Protein AF-0000000074259182 (afdb_homodimer)

Radius of gyration: 19.39 Å; Cα contacts (8 Å, |Δi|>4): 417; chains: 2; bounding box: 41×57×42 Å

Foldseek 3Di:
DDDDDLVSVLVVLLQAVLQLLVVLLVVLVVLLVLADPPLSNVLSVVVSVVSVVLNVLSQVLCVLSPHGRHHDHDVVSVVLVVVLVVVVVVVDDRLVNNLVSLVSLLVSLVVLLVSLVVSLVSCVVVVVVVSSVSSVVSNVVSVVSNVSSVVCNVPPPCVVVVD/DDDDDLLSVLVVLLQAVLQLLVVLLVVLVVLLVLADPPLSNVLSVVVSVVSVVLNVLSQVLCVLSPHGRHHDHDVVSVVLVVVLVVVVVVVDDRLVNNLVSLVSLLVSLVVLLVSLVVSLVSCVVVVNVVSSVSSVVSNVVSVVSNVSSVVCSVPPPCVVVVD

Structure (mmCIF, N/CA/C/O backbone):
data_AF-0000000074259182-model_v1
#
loop_
_entity.id
_entity.type
_entity.pdbx_description
1 polymer 'DUF892 family protein'
#
loop_
_atom_site.group_PDB
_atom_site.id
_atom_site.type_symbol
_atom_site.label_atom_id
_atom_site.label_alt_id
_atom_site.label_comp_id
_atom_site.label_asym_id
_atom_site.label_entity_id
_atom_site.label_seq_id
_atom_site.pdbx_PDB_ins_code
_atom_site.Cartn_x
_atom_site.Cartn_y
_atom_site.Cartn_z
_atom_site.occupancy
_atom_site.B_iso_or_equiv
_atom_site.auth_seq_id
_atom_site.auth_comp_id
_atom_site.auth_asym_id
_atom_site.auth_atom_id
_atom_site.pdbx_PDB_model_num
ATOM 1 N N . MET A 1 1 ? -3.268 -12.703 -22.641 1 63.16 1 MET A N 1
ATOM 2 C CA . MET A 1 1 ? -3.469 -14.125 -22.375 1 63.16 1 MET A CA 1
ATOM 3 C C . MET A 1 1 ? -4.375 -14.328 -21.172 1 63.16 1 MET A C 1
ATOM 5 O O . MET A 1 1 ? -4.367 -13.523 -20.25 1 63.16 1 MET A O 1
ATOM 9 N N . THR A 1 2 ? -5.297 -15.156 -21.281 1 83.75 2 THR A N 1
ATOM 10 C CA . THR A 1 2 ? -6.238 -15.508 -20.219 1 83.75 2 THR A CA 1
ATOM 11 C C . THR A 1 2 ? -5.508 -16.109 -19.016 1 83.75 2 THR A C 1
ATOM 13 O O . THR A 1 2 ? -4.562 -16.891 -19.188 1 83.75 2 THR A O 1
ATOM 16 N N . VAL A 1 3 ? -5.699 -15.578 -17.859 1 92.56 3 VAL A N 1
ATOM 17 C CA . VAL A 1 3 ? -5.145 -16.156 -16.641 1 92.56 3 VAL A CA 1
ATOM 18 C C . VAL A 1 3 ? -6.098 -17.234 -16.109 1 92.56 3 VAL A C 1
ATOM 20 O O . VAL A 1 3 ? -7.172 -16.922 -15.594 1 92.56 3 VAL A O 1
ATOM 23 N N . SER A 1 4 ? -5.664 -18.531 -16.188 1 94.5 4 SER A N 1
ATOM 24 C CA . SER A 1 4 ? -6.609 -19.609 -15.906 1 94.5 4 SER A CA 1
ATOM 25 C C . SER A 1 4 ? -6.082 -20.547 -14.82 1 94.5 4 SER A C 1
ATOM 27 O O . SER A 1 4 ? -6.691 -21.578 -14.539 1 94.5 4 SER A O 1
ATOM 29 N N . SER A 1 5 ? -4.918 -20.203 -14.258 1 95.12 5 SER A N 1
ATOM 30 C CA . SER A 1 5 ? -4.348 -21.062 -13.219 1 95.12 5 SER A CA 1
ATOM 31 C C . SER A 1 5 ? -3.641 -20.234 -12.148 1 95.12 5 SER A C 1
ATOM 33 O O . SER A 1 5 ? -3.258 -19.094 -12.391 1 95.12 5 SER A O 1
ATOM 35 N N . LEU A 1 6 ? -3.459 -20.891 -11.016 1 96.12 6 LEU A N 1
ATOM 36 C CA . LEU A 1 6 ? -2.727 -20.25 -9.93 1 96.12 6 LEU A CA 1
ATOM 37 C C . LEU A 1 6 ? -1.281 -19.984 -10.336 1 96.12 6 LEU A C 1
ATOM 39 O O . LEU A 1 6 ? -0.689 -18.984 -9.922 1 96.12 6 LEU A O 1
ATOM 43 N N . GLN A 1 7 ? -0.783 -20.906 -11.117 1 95.62 7 GLN A N 1
ATOM 44 C CA . GLN A 1 7 ? 0.581 -20.719 -11.602 1 95.62 7 GLN A CA 1
ATOM 45 C C . GLN A 1 7 ? 0.698 -19.453 -12.453 1 95.62 7 GLN A C 1
ATOM 47 O O . GLN A 1 7 ? 1.656 -18.688 -12.312 1 95.62 7 GLN A O 1
ATOM 52 N N . GLN A 1 8 ? -0.252 -19.281 -13.258 1 95.94 8 GLN A N 1
ATOM 53 C CA . GLN A 1 8 ? -0.244 -18.078 -14.094 1 95.94 8 GLN A CA 1
ATOM 54 C C . GLN A 1 8 ? -0.444 -16.812 -13.258 1 95.94 8 GLN A C 1
ATOM 56 O O . GLN A 1 8 ? 0.15 -15.781 -13.547 1 95.94 8 GLN A O 1
ATOM 61 N N . LEU A 1 9 ? -1.311 -16.906 -12.289 1 97.06 9 LEU A N 1
ATOM 62 C CA . LEU A 1 9 ? -1.482 -15.781 -11.375 1 97.06 9 LEU A CA 1
ATOM 63 C C . LEU A 1 9 ? -0.181 -15.469 -10.648 1 97.06 9 LEU A C 1
ATOM 65 O O . LEU A 1 9 ? 0.205 -14.297 -10.523 1 97.06 9 LEU A O 1
ATOM 69 N N . PHE A 1 10 ? 0.483 -16.547 -10.164 1 97.69 10 PHE A N 1
ATOM 70 C CA . PHE A 1 10 ? 1.764 -16.391 -9.484 1 97.69 10 PHE A CA 1
ATOM 71 C C . PHE A 1 10 ? 2.775 -15.688 -10.391 1 97.69 10 PHE A C 1
ATOM 73 O O . PHE A 1 10 ? 3.445 -14.75 -9.969 1 97.69 10 PHE A O 1
ATOM 80 N N . GLU A 1 11 ? 2.854 -16.109 -11.547 1 96.81 11 GLU A N 1
ATOM 81 C CA . GLU A 1 11 ? 3.799 -15.531 -12.508 1 96.81 11 GLU A CA 1
ATOM 82 C C . GLU A 1 11 ? 3.486 -14.07 -12.781 1 96.81 11 GLU A C 1
ATOM 84 O O . GLU A 1 11 ? 4.395 -13.234 -12.844 1 96.81 11 GLU A O 1
ATOM 89 N N . HIS A 1 12 ? 2.268 -13.797 -12.914 1 96.06 12 HIS A N 1
ATOM 90 C CA . HIS A 1 12 ? 1.834 -12.422 -13.125 1 96.06 12 HIS A CA 1
ATOM 91 C C . HIS A 1 12 ? 2.264 -11.523 -11.969 1 96.06 12 HIS A C 1
ATOM 93 O O . HIS A 1 12 ? 2.84 -10.453 -12.188 1 96.06 12 HIS A O 1
ATOM 99 N N . GLU A 1 13 ? 1.949 -11.961 -10.758 1 97.12 13 GLU A N 1
ATOM 100 C CA . GLU A 1 13 ? 2.293 -11.195 -9.562 1 97.12 13 GLU A CA 1
ATOM 101 C C . GLU A 1 13 ? 3.805 -11.062 -9.406 1 97.12 13 GLU A C 1
ATOM 103 O O . GLU A 1 13 ? 4.297 -10.031 -8.938 1 97.12 13 GLU A O 1
ATOM 108 N N . LEU A 1 14 ? 4.48 -12.094 -9.781 1 98.06 14 LEU A N 1
ATOM 109 C CA . LEU A 1 14 ? 5.938 -12.086 -9.734 1 98.06 14 LEU A CA 1
ATOM 110 C C . LEU A 1 14 ? 6.508 -11.047 -10.695 1 98.06 14 LEU A C 1
ATOM 112 O O . LEU A 1 14 ? 7.426 -10.305 -10.336 1 98.06 14 LEU A O 1
ATOM 116 N N . GLU A 1 15 ? 5.992 -11 -11.859 1 97.56 15 GLU A N 1
ATOM 117 C CA . GLU A 1 15 ? 6.43 -10.023 -12.852 1 97.56 15 GLU A CA 1
ATOM 118 C C . GLU A 1 15 ? 6.141 -8.602 -12.383 1 97.56 15 GLU A C 1
ATOM 120 O O . GLU A 1 15 ? 6.945 -7.691 -12.609 1 97.56 15 GLU A O 1
ATOM 125 N N . ASP A 1 16 ? 5.039 -8.445 -11.734 1 97.5 16 ASP A N 1
ATOM 126 C CA . ASP A 1 16 ? 4.641 -7.129 -11.234 1 97.5 16 ASP A CA 1
ATOM 127 C C . ASP A 1 16 ? 5.625 -6.625 -10.18 1 97.5 16 ASP A C 1
ATOM 129 O O . ASP A 1 16 ? 6.09 -5.488 -10.25 1 97.5 16 ASP A O 1
ATOM 133 N N . ILE A 1 17 ? 5.914 -7.461 -9.188 1 98.56 17 ILE A N 1
ATOM 134 C CA . ILE A 1 17 ? 6.766 -7.008 -8.094 1 98.56 17 ILE A CA 1
ATOM 135 C C . ILE A 1 17 ? 8.203 -6.871 -8.586 1 98.56 17 ILE A C 1
ATOM 137 O O . ILE A 1 17 ? 8.953 -6.012 -8.109 1 98.56 17 ILE A O 1
ATOM 141 N N . TYR A 1 18 ? 8.562 -7.688 -9.57 1 98.56 18 TYR A N 1
ATOM 142 C CA . TYR A 1 18 ? 9.867 -7.543 -10.195 1 98.56 18 TYR A CA 1
ATOM 143 C C . TYR A 1 18 ? 10.016 -6.172 -10.852 1 98.56 18 TYR A C 1
ATOM 145 O O . TYR A 1 18 ? 11.039 -5.504 -10.68 1 98.56 18 TYR A O 1
ATOM 153 N N . TYR A 1 19 ? 9.055 -5.754 -11.531 1 98.38 19 TYR A N 1
ATOM 154 C CA . TYR A 1 19 ? 9.016 -4.418 -12.109 1 98.38 19 TYR A CA 1
ATOM 155 C C . TYR A 1 19 ? 9.086 -3.35 -11.023 1 98.38 19 TYR A C 1
ATOM 157 O O . TYR A 1 19 ? 9.867 -2.404 -11.133 1 98.38 19 TYR A O 1
ATOM 165 N N . ALA A 1 20 ? 8.289 -3.523 -10.023 1 98.56 20 ALA A N 1
ATOM 166 C CA . ALA A 1 20 ? 8.227 -2.553 -8.938 1 98.56 20 ALA A CA 1
ATOM 167 C C . ALA A 1 20 ? 9.602 -2.377 -8.289 1 98.56 20 ALA A C 1
ATOM 169 O O . ALA A 1 20 ? 10.039 -1.251 -8.047 1 98.56 20 ALA A O 1
ATOM 170 N N . GLU A 1 21 ? 10.281 -3.467 -8.055 1 98.69 21 GLU A N 1
ATOM 171 C CA . GLU A 1 21 ? 11.586 -3.398 -7.395 1 98.69 21 GLU A CA 1
ATOM 172 C C . GLU A 1 21 ? 12.602 -2.66 -8.258 1 98.69 21 GLU A C 1
ATOM 174 O O . GLU A 1 21 ? 13.43 -1.908 -7.738 1 98.69 21 GLU A O 1
ATOM 179 N N . HIS A 1 22 ? 12.539 -2.869 -9.492 1 98.38 22 HIS A N 1
ATOM 180 C CA . HIS A 1 22 ? 13.453 -2.15 -10.375 1 98.38 22 HIS A CA 1
ATOM 181 C C . HIS A 1 22 ? 13.18 -0.65 -10.344 1 98.38 22 HIS A C 1
ATOM 183 O O . HIS A 1 22 ? 14.117 0.152 -10.281 1 98.38 22 HIS A O 1
ATOM 189 N N . GLU A 1 23 ? 11.93 -0.315 -10.445 1 98.5 23 GLU A N 1
ATOM 190 C CA . GLU A 1 23 ? 11.578 1.098 -10.344 1 98.5 23 GLU A CA 1
ATOM 191 C C . GLU A 1 23 ? 12.031 1.688 -9.016 1 98.5 23 GLU A C 1
ATOM 193 O O . GLU A 1 23 ? 12.5 2.826 -8.961 1 98.5 23 GLU A O 1
ATOM 198 N N . LEU A 1 24 ? 11.938 0.908 -7.969 1 98.75 24 LEU A N 1
ATOM 199 C CA . LEU A 1 24 ? 12.18 1.42 -6.625 1 98.75 24 LEU A CA 1
ATOM 200 C C . LEU A 1 24 ? 13.672 1.615 -6.383 1 98.75 24 LEU A C 1
ATOM 202 O O . LEU A 1 24 ? 14.07 2.391 -5.512 1 98.75 24 LEU A O 1
ATOM 206 N N . LEU A 1 25 ? 14.523 0.898 -7.148 1 98.69 25 LEU A N 1
ATOM 207 C CA . LEU A 1 25 ? 15.945 1.191 -7.07 1 98.69 25 LEU A CA 1
ATOM 208 C C . LEU A 1 25 ? 16.219 2.654 -7.398 1 98.69 25 LEU A C 1
ATOM 210 O O . LEU A 1 25 ? 16.922 3.344 -6.652 1 98.69 25 LEU A O 1
ATOM 214 N N . ASP A 1 26 ? 15.594 3.121 -8.438 1 98.25 26 ASP A N 1
ATOM 215 C CA . ASP A 1 26 ? 15.781 4.512 -8.844 1 98.25 26 ASP A CA 1
ATOM 216 C C . ASP A 1 26 ? 15.078 5.465 -7.875 1 98.25 26 ASP A C 1
ATOM 218 O O . ASP A 1 26 ? 15.594 6.539 -7.57 1 98.25 26 ASP A O 1
ATOM 222 N N . VAL A 1 27 ? 13.938 5.102 -7.496 1 98.62 27 VAL A N 1
ATOM 223 C CA . VAL A 1 27 ? 13.141 5.961 -6.617 1 98.62 27 VAL A CA 1
ATOM 224 C C . VAL A 1 27 ? 13.883 6.164 -5.297 1 98.62 27 VAL A C 1
ATOM 226 O O . VAL A 1 27 ? 13.898 7.273 -4.754 1 98.62 27 VAL A O 1
ATOM 229 N N . LEU A 1 28 ? 14.453 5.098 -4.758 1 98.88 28 LEU A N 1
ATOM 230 C CA . LEU A 1 28 ? 15.18 5.184 -3.5 1 98.88 28 LEU A CA 1
ATOM 231 C C . LEU A 1 28 ? 16.391 6.109 -3.631 1 98.88 28 LEU A C 1
ATOM 233 O O . LEU A 1 28 ? 16.734 6.816 -2.686 1 98.88 28 LEU A O 1
ATOM 237 N N . GLU A 1 29 ? 17.031 6.078 -4.77 1 98.56 29 GLU A N 1
ATOM 238 C CA . GLU A 1 29 ? 18.094 7.035 -5.035 1 98.56 29 GLU A CA 1
ATOM 239 C C . GLU A 1 29 ? 17.562 8.469 -5.051 1 98.56 29 GLU A C 1
ATOM 241 O O . GLU A 1 29 ? 18.172 9.359 -4.457 1 98.56 29 GLU A O 1
ATOM 246 N N . GLU A 1 30 ? 16.484 8.672 -5.703 1 98.31 30 GLU A N 1
ATOM 247 C CA . GLU A 1 30 ? 15.852 9.984 -5.777 1 98.31 30 GLU A CA 1
ATOM 248 C C . GLU A 1 30 ? 15.453 10.477 -4.391 1 98.31 30 GLU A C 1
ATOM 250 O O . GLU A 1 30 ? 15.609 11.664 -4.078 1 98.31 30 GLU A O 1
ATOM 255 N N . LEU A 1 31 ? 14.898 9.57 -3.584 1 98.75 31 LEU A N 1
ATOM 256 C CA . LEU A 1 31 ? 14.523 9.93 -2.219 1 98.75 31 LEU A CA 1
ATOM 257 C C . LEU A 1 31 ? 15.742 10.375 -1.421 1 98.75 31 LEU A C 1
ATOM 259 O O . LEU A 1 31 ? 15.703 11.398 -0.738 1 98.75 31 LEU A O 1
ATOM 263 N N . ALA A 1 32 ? 16.812 9.609 -1.547 1 98.75 32 ALA A N 1
ATOM 264 C CA . ALA A 1 32 ? 18.031 9.969 -0.83 1 98.75 32 ALA A CA 1
ATOM 265 C C . ALA A 1 32 ? 18.562 11.32 -1.292 1 98.75 32 ALA A C 1
ATOM 267 O O . ALA A 1 32 ? 18.984 12.141 -0.473 1 98.75 32 ALA A O 1
ATOM 268 N N . GLU A 1 33 ? 18.469 11.617 -2.551 1 98.31 33 GLU A N 1
ATOM 269 C CA . GLU A 1 33 ? 19.031 12.828 -3.139 1 98.31 33 GLU A CA 1
ATOM 270 C C . GLU A 1 33 ? 18.203 14.055 -2.787 1 98.31 33 GLU A C 1
ATOM 272 O O . GLU A 1 33 ? 18.719 15.164 -2.68 1 98.31 33 GLU A O 1
ATOM 277 N N . SER A 1 34 ? 16.953 13.844 -2.602 1 98.31 34 SER A N 1
ATOM 278 C CA . SER A 1 34 ? 16.062 14.984 -2.395 1 98.31 34 SER A CA 1
ATOM 279 C C . SER A 1 34 ? 15.773 15.203 -0.913 1 98.31 34 SER A C 1
ATOM 281 O O . SER A 1 34 ? 14.93 16.016 -0.553 1 98.31 34 SER A O 1
ATOM 283 N N . THR A 1 35 ? 16.391 14.414 -0.09 1 98.62 35 THR A N 1
ATOM 284 C CA . THR A 1 35 ? 16.203 14.5 1.354 1 98.62 35 THR A CA 1
ATOM 285 C C . THR A 1 35 ? 17.438 15.07 2.037 1 98.62 35 THR A C 1
ATOM 287 O O . THR A 1 35 ? 18.562 14.727 1.676 1 98.62 35 THR A O 1
ATOM 290 N N . GLU A 1 36 ? 17.266 15.977 3.049 1 98.19 36 GLU A N 1
ATOM 291 C CA . GLU A 1 36 ? 18.391 16.547 3.77 1 98.19 36 GLU A CA 1
ATOM 292 C C . GLU A 1 36 ? 18.562 15.891 5.137 1 98.19 36 GLU A C 1
ATOM 294 O O . GLU A 1 36 ? 19.656 15.906 5.707 1 98.19 36 GLU A O 1
ATOM 299 N N . ASN A 1 37 ? 17.469 15.352 5.746 1 97.75 37 ASN A N 1
ATOM 300 C CA . ASN A 1 37 ? 17.594 14.625 7.004 1 97.75 37 ASN A CA 1
ATOM 301 C C . ASN A 1 37 ? 18.562 13.453 6.883 1 97.75 37 ASN A C 1
ATOM 303 O O . ASN A 1 37 ? 18.281 12.477 6.18 1 97.75 37 ASN A O 1
ATOM 307 N N . GLU A 1 38 ? 19.594 13.422 7.598 1 98.25 38 GLU A N 1
ATOM 308 C CA . GLU A 1 38 ? 20.703 12.477 7.414 1 98.25 38 GLU A CA 1
ATOM 309 C C . GLU A 1 38 ? 20.266 11.047 7.742 1 98.25 38 GLU A C 1
ATOM 311 O O . GLU A 1 38 ? 20.688 10.102 7.078 1 98.25 38 GLU A O 1
ATOM 316 N N . GLU A 1 39 ? 19.531 10.883 8.758 1 98.44 39 GLU A N 1
ATOM 317 C CA . GLU A 1 39 ? 19.062 9.547 9.125 1 98.44 39 GLU A CA 1
ATOM 318 C C . GLU A 1 39 ? 18.172 8.961 8.047 1 98.44 39 GLU A C 1
ATOM 320 O O . GLU A 1 39 ? 18.266 7.773 7.727 1 98.44 39 GLU A O 1
ATOM 325 N N . ALA A 1 40 ? 17.297 9.789 7.477 1 98.62 40 ALA A N 1
ATOM 326 C CA . ALA A 1 40 ? 16.438 9.352 6.391 1 98.62 40 ALA A CA 1
ATOM 327 C C . ALA A 1 40 ? 17.234 8.984 5.148 1 98.62 40 ALA A C 1
ATOM 329 O O . ALA A 1 40 ? 16.969 7.969 4.504 1 98.62 40 ALA A O 1
ATOM 330 N N . VAL A 1 41 ? 18.219 9.781 4.836 1 98.81 41 VAL A N 1
ATOM 331 C CA . VAL A 1 41 ? 19.078 9.523 3.686 1 98.81 41 VAL A CA 1
ATOM 332 C C . VAL A 1 41 ? 19.75 8.156 3.84 1 98.81 41 VAL A C 1
ATOM 334 O O . VAL A 1 41 ? 19.734 7.344 2.914 1 98.81 41 VAL A O 1
ATOM 337 N N . ARG A 1 42 ? 20.266 7.902 4.973 1 98.75 42 ARG A N 1
ATOM 338 C CA . ARG A 1 42 ? 20.938 6.633 5.23 1 98.75 42 ARG A CA 1
ATOM 339 C C . ARG A 1 42 ? 19.953 5.465 5.098 1 98.75 42 ARG A C 1
ATOM 341 O O . ARG A 1 42 ? 20.312 4.422 4.539 1 98.75 42 ARG A O 1
ATOM 348 N N . ALA A 1 43 ? 18.781 5.68 5.629 1 98.81 43 ALA A N 1
ATOM 349 C CA . ALA A 1 43 ? 17.766 4.629 5.535 1 98.81 43 ALA A CA 1
ATOM 350 C C . ALA A 1 43 ? 17.438 4.316 4.078 1 98.81 43 ALA A C 1
ATOM 352 O O . ALA A 1 43 ? 17.297 3.152 3.703 1 98.81 43 ALA A O 1
ATOM 353 N N . PHE A 1 44 ? 17.281 5.336 3.24 1 98.94 44 PHE A N 1
ATOM 354 C CA . PHE A 1 44 ? 16.984 5.141 1.827 1 98.94 44 PHE A CA 1
ATOM 355 C C . PHE A 1 44 ? 18.125 4.422 1.121 1 98.94 44 PHE A C 1
ATOM 357 O O . PHE A 1 44 ? 17.906 3.508 0.329 1 98.94 44 PHE A O 1
ATOM 364 N N . GLU A 1 45 ? 19.328 4.844 1.431 1 98.81 45 GLU A N 1
ATOM 365 C CA . GLU A 1 45 ? 20.5 4.242 0.793 1 98.81 45 GLU A CA 1
ATOM 366 C C . GLU A 1 45 ? 20.656 2.777 1.191 1 98.81 45 GLU A C 1
ATOM 368 O O . GLU A 1 45 ? 20.922 1.924 0.345 1 98.81 45 GLU A O 1
ATOM 373 N N . GLU A 1 46 ? 20.5 2.535 2.445 1 98.75 46 GLU A N 1
ATOM 374 C CA . GLU A 1 46 ? 20.578 1.157 2.92 1 98.75 46 GLU A CA 1
ATOM 375 C C . GLU A 1 46 ? 19.484 0.296 2.287 1 98.75 46 GLU A C 1
ATOM 377 O O . GLU A 1 46 ? 19.734 -0.849 1.902 1 98.75 46 GLU A O 1
ATOM 382 N N . HIS A 1 47 ? 18.312 0.867 2.197 1 98.88 47 HIS A N 1
ATOM 383 C CA . HIS A 1 47 ? 17.219 0.078 1.643 1 98.88 47 HIS A CA 1
ATOM 384 C C . HIS A 1 47 ? 17.391 -0.129 0.142 1 98.88 47 HIS A C 1
ATOM 386 O O . HIS A 1 47 ? 16.891 -1.112 -0.416 1 98.88 47 HIS A O 1
ATOM 392 N N . ARG A 1 48 ? 18.016 0.82 -0.546 1 98.81 48 ARG A N 1
ATOM 393 C CA . ARG A 1 48 ? 18.312 0.612 -1.959 1 98.81 48 ARG A CA 1
ATOM 394 C C . ARG A 1 48 ? 19.188 -0.627 -2.158 1 98.81 48 ARG A C 1
ATOM 396 O O . ARG A 1 48 ? 18.938 -1.419 -3.072 1 98.81 48 ARG A O 1
ATOM 403 N N . ASP A 1 49 ? 20.203 -0.772 -1.298 1 98.69 49 ASP A N 1
ATOM 404 C CA . ASP A 1 49 ? 21.047 -1.961 -1.368 1 98.69 49 ASP A CA 1
ATOM 405 C C . ASP A 1 49 ? 20.234 -3.227 -1.099 1 98.69 49 ASP A C 1
ATOM 407 O O . ASP A 1 49 ? 20.406 -4.234 -1.792 1 98.69 49 ASP A O 1
ATOM 411 N N . GLU A 1 50 ? 19.453 -3.143 -0.114 1 98.88 50 GLU A N 1
ATOM 412 C CA . GLU A 1 50 ? 18.594 -4.27 0.206 1 98.88 50 GLU A CA 1
ATOM 413 C C . GLU A 1 50 ? 17.672 -4.605 -0.963 1 98.88 50 GLU A C 1
ATOM 415 O O . GLU A 1 50 ? 17.422 -5.777 -1.247 1 98.88 50 GLU A O 1
ATOM 420 N N . THR A 1 51 ? 17.078 -3.562 -1.652 1 98.94 51 THR A N 1
ATOM 421 C CA . THR A 1 51 ? 16.172 -3.732 -2.783 1 98.94 51 THR A CA 1
ATOM 422 C C . THR A 1 51 ? 16.875 -4.441 -3.938 1 98.94 51 THR A C 1
ATOM 424 O O . THR A 1 51 ? 16.266 -5.242 -4.645 1 98.94 51 THR A O 1
ATOM 427 N N . GLN A 1 52 ? 18.188 -4.148 -4.125 1 98.75 52 GLN A N 1
ATOM 428 C CA . GLN A 1 52 ? 18.953 -4.91 -5.109 1 98.75 52 GLN A CA 1
ATOM 429 C C . GLN A 1 52 ? 18.984 -6.395 -4.758 1 98.75 52 GLN A C 1
ATOM 431 O O . GLN A 1 52 ? 18.891 -7.25 -5.641 1 98.75 52 GLN A O 1
ATOM 436 N N . GLY A 1 53 ? 19.156 -6.684 -3.514 1 98.81 53 GLY A N 1
ATOM 437 C CA . GLY A 1 53 ? 19.062 -8.062 -3.062 1 98.81 53 GLY A CA 1
ATOM 438 C C . GLY A 1 53 ? 17.703 -8.688 -3.35 1 98.81 53 GLY A C 1
ATOM 439 O O . GLY A 1 53 ? 17.625 -9.875 -3.689 1 98.81 53 GLY A O 1
ATOM 440 N N . HIS A 1 54 ? 16.578 -7.914 -3.182 1 98.88 54 HIS A N 1
ATOM 441 C CA . HIS A 1 54 ? 15.25 -8.398 -3.531 1 98.88 54 HIS A CA 1
ATOM 442 C C . HIS A 1 54 ? 15.172 -8.781 -5.004 1 98.88 54 HIS A C 1
ATOM 444 O O . HIS A 1 54 ? 14.609 -9.828 -5.352 1 98.88 54 HIS A O 1
ATOM 450 N N . VAL A 1 55 ? 15.703 -7.891 -5.867 1 98.81 55 VAL A N 1
ATOM 451 C CA . VAL A 1 55 ? 15.719 -8.156 -7.305 1 98.81 55 VAL A CA 1
ATOM 452 C C . VAL A 1 55 ? 16.422 -9.477 -7.578 1 98.81 55 VAL A C 1
ATOM 454 O O . VAL A 1 55 ? 15.922 -10.312 -8.328 1 98.81 55 VAL A O 1
ATOM 457 N N . ASP A 1 56 ? 17.578 -9.719 -6.977 1 98.81 56 ASP A N 1
ATOM 458 C CA . ASP A 1 56 ? 18.359 -10.938 -7.176 1 98.81 56 ASP A CA 1
ATOM 459 C C . ASP A 1 56 ? 17.547 -12.164 -6.738 1 98.81 56 ASP A C 1
ATOM 461 O O . ASP A 1 56 ? 17.531 -13.18 -7.441 1 98.81 56 ASP A O 1
ATOM 465 N N . ARG A 1 57 ? 16.891 -12.086 -5.609 1 98.81 57 ARG A N 1
ATOM 466 C CA . ARG A 1 57 ? 16.109 -13.211 -5.109 1 98.81 57 ARG A CA 1
ATOM 467 C C . ARG A 1 57 ? 14.914 -13.492 -6.012 1 98.81 57 ARG A C 1
ATOM 469 O O . ARG A 1 57 ? 14.523 -14.648 -6.199 1 98.81 57 ARG A O 1
ATOM 476 N N . LEU A 1 58 ? 14.312 -12.383 -6.531 1 98.81 58 LEU A N 1
ATOM 477 C CA . LEU A 1 58 ? 13.203 -12.586 -7.457 1 98.81 58 LEU A CA 1
ATOM 478 C C . LEU A 1 58 ? 13.664 -13.312 -8.711 1 98.81 58 LEU A C 1
ATOM 480 O O . LEU A 1 58 ? 12.938 -14.148 -9.25 1 98.81 58 LEU A O 1
ATOM 484 N N . GLU A 1 59 ? 14.867 -12.984 -9.203 1 98.75 59 GLU A N 1
ATOM 485 C CA . GLU A 1 59 ? 15.406 -13.688 -10.359 1 98.75 59 GLU A CA 1
ATOM 486 C C . GLU A 1 59 ? 15.625 -15.164 -10.062 1 98.75 59 GLU A C 1
ATOM 488 O O . GLU A 1 59 ? 15.391 -16.016 -10.922 1 98.75 59 GLU A O 1
ATOM 493 N N . GLU A 1 60 ? 16.078 -15.508 -8.867 1 98.75 60 GLU A N 1
ATOM 494 C CA . GLU A 1 60 ? 16.188 -16.906 -8.453 1 98.75 60 GLU A CA 1
ATOM 495 C C . GLU A 1 60 ? 14.812 -17.578 -8.461 1 98.75 60 GLU A C 1
ATOM 497 O O . GLU A 1 60 ? 14.695 -18.75 -8.859 1 98.75 60 GLU A O 1
ATOM 502 N N . VAL A 1 61 ? 13.781 -16.906 -8.031 1 98.75 61 VAL A N 1
ATOM 503 C CA . VAL A 1 61 ? 12.43 -17.453 -8.016 1 98.75 61 VAL A CA 1
ATOM 504 C C . VAL A 1 61 ? 11.977 -17.734 -9.445 1 98.75 61 VAL A C 1
ATOM 506 O O . VAL A 1 61 ? 11.398 -18.797 -9.719 1 98.75 61 VAL A O 1
ATOM 509 N N . PHE A 1 62 ? 12.211 -16.719 -10.359 1 98.62 62 PHE A N 1
ATOM 510 C CA . PHE A 1 62 ? 11.906 -16.953 -11.766 1 98.62 62 PHE A CA 1
ATOM 511 C C . PHE A 1 62 ? 12.57 -18.234 -12.258 1 98.62 62 PHE A C 1
ATOM 513 O O . PHE A 1 62 ? 11.938 -19.047 -12.938 1 98.62 62 PHE A O 1
ATOM 520 N N . GLU A 1 63 ? 13.836 -18.438 -11.953 1 98.12 63 GLU A N 1
ATOM 521 C CA . GLU A 1 63 ? 14.57 -19.625 -12.359 1 98.12 63 GLU A CA 1
ATOM 522 C C . GLU A 1 63 ? 13.93 -20.891 -11.797 1 98.12 63 GLU A C 1
ATOM 524 O O . GLU A 1 63 ? 13.797 -21.891 -12.5 1 98.12 63 GLU A O 1
ATOM 529 N N . MET A 1 64 ? 13.562 -20.875 -10.578 1 97.56 64 MET A N 1
ATOM 530 C CA . MET A 1 64 ? 12.977 -22.016 -9.898 1 97.56 64 MET A CA 1
ATOM 531 C C . MET A 1 64 ? 11.688 -22.469 -10.578 1 97.56 64 MET A C 1
ATOM 533 O O . MET A 1 64 ? 11.359 -23.656 -10.578 1 97.56 64 MET A O 1
ATOM 537 N N . ILE A 1 65 ? 10.992 -21.531 -11.18 1 95.69 65 ILE A N 1
ATOM 538 C CA . ILE A 1 65 ? 9.711 -21.891 -11.766 1 95.69 65 ILE A CA 1
ATOM 539 C C . ILE A 1 65 ? 9.859 -22.078 -13.273 1 95.69 65 ILE A C 1
ATOM 541 O O . ILE A 1 65 ? 8.867 -22.234 -13.992 1 95.69 65 ILE A O 1
ATOM 545 N N . GLY A 1 66 ? 11.07 -21.922 -13.758 1 96.56 66 GLY A N 1
ATOM 546 C CA . GLY A 1 66 ? 11.391 -22.219 -15.141 1 96.56 66 GLY A CA 1
ATOM 547 C C . GLY A 1 66 ? 11.008 -21.109 -16.094 1 96.56 66 GLY A C 1
ATOM 548 O O . GLY A 1 66 ? 10.68 -21.359 -17.266 1 96.56 66 GLY A O 1
ATOM 549 N N . GLU A 1 67 ? 10.906 -19.938 -15.625 1 96.38 67 GLU A N 1
ATOM 550 C CA . GLU A 1 67 ? 10.562 -18.781 -16.453 1 96.38 67 GLU A CA 1
ATOM 551 C C . GLU A 1 67 ? 11.688 -17.75 -16.438 1 96.38 67 GLU A C 1
ATOM 553 O O . GLU A 1 67 ? 12.375 -17.578 -15.43 1 96.38 67 GLU A O 1
ATOM 558 N N . PRO A 1 68 ? 11.922 -17.078 -17.547 1 97.06 68 PRO A N 1
ATOM 559 C CA . PRO A 1 68 ? 12.859 -15.953 -17.516 1 97.06 68 PRO A CA 1
ATOM 560 C C . PRO A 1 68 ? 12.312 -14.75 -16.75 1 97.06 68 PRO A C 1
ATOM 562 O O . PRO A 1 68 ? 11.102 -14.516 -16.75 1 97.06 68 PRO A O 1
ATOM 565 N N . PRO A 1 69 ? 13.227 -14.031 -16.125 1 96.62 69 PRO A N 1
ATOM 566 C CA . PRO A 1 69 ? 12.75 -12.805 -15.492 1 96.62 69 PRO A CA 1
ATOM 567 C C . PRO A 1 69 ? 12.164 -11.805 -16.5 1 96.62 69 PRO A C 1
ATOM 569 O O . PRO A 1 69 ? 12.812 -11.484 -17.5 1 96.62 69 PRO A O 1
ATOM 572 N N . GLU A 1 70 ? 10.992 -11.398 -16.25 1 94.62 70 GLU A N 1
ATOM 573 C CA . GLU A 1 70 ? 10.312 -10.414 -17.094 1 94.62 70 GLU A CA 1
ATOM 574 C C . GLU A 1 70 ? 9.57 -9.383 -16.25 1 94.62 70 GLU A C 1
ATOM 576 O O . GLU A 1 70 ? 9.07 -9.703 -15.172 1 94.62 70 GLU A O 1
ATOM 581 N N . GLU A 1 71 ? 9.594 -8.211 -16.781 1 89.94 71 GLU A N 1
ATOM 582 C CA . GLU A 1 71 ? 8.859 -7.133 -16.125 1 89.94 71 GLU A CA 1
ATOM 583 C C . GLU A 1 71 ? 7.492 -6.922 -16.766 1 89.94 71 GLU A C 1
ATOM 585 O O . GLU A 1 71 ? 7.355 -6.992 -17.984 1 89.94 71 GLU A O 1
ATOM 590 N N . GLU A 1 72 ? 6.59 -6.711 -15.914 1 88.31 72 GLU A N 1
ATOM 591 C CA . GLU A 1 72 ? 5.301 -6.184 -16.344 1 88.31 72 GLU A CA 1
ATOM 592 C C . GLU A 1 72 ? 4.992 -4.855 -15.664 1 88.31 72 GLU A C 1
ATOM 594 O O . GLU A 1 72 ? 5 -4.766 -14.438 1 88.31 72 GLU A O 1
ATOM 599 N N . GLU A 1 73 ? 4.789 -3.938 -16.547 1 88.56 73 GLU A N 1
ATOM 600 C CA . GLU A 1 73 ? 4.469 -2.637 -15.969 1 88.56 73 GLU A CA 1
ATOM 601 C C . GLU A 1 73 ? 3.299 -2.738 -15 1 88.56 73 GLU A C 1
ATOM 603 O O . GLU A 1 73 ? 2.293 -3.385 -15.297 1 88.56 73 GLU A O 1
ATOM 608 N N . CYS A 1 74 ? 3.557 -2.146 -13.938 1 88.81 74 CYS A N 1
ATOM 609 C CA . CYS A 1 74 ? 2.557 -2.232 -12.883 1 88.81 74 CYS A CA 1
ATOM 610 C C . CYS A 1 74 ? 2.018 -0.852 -12.523 1 88.81 74 CYS A C 1
ATOM 612 O O . CYS A 1 74 ? 2.75 -0.009 -12.008 1 88.81 74 CYS A O 1
ATOM 614 N N . GLU A 1 75 ? 0.779 -0.689 -12.648 1 95.81 75 GLU A N 1
ATOM 615 C CA . GLU A 1 75 ? 0.14 0.605 -12.438 1 95.81 75 GLU A CA 1
ATOM 616 C C . GLU A 1 75 ? 0.155 0.988 -10.961 1 95.81 75 GLU A C 1
ATOM 618 O O . GLU A 1 75 ? 0.178 2.174 -10.617 1 95.81 75 GLU A O 1
ATOM 623 N N . GLY A 1 76 ? 0.176 -0.006 -10.109 1 97.19 76 GLY A N 1
ATOM 624 C CA . GLY A 1 76 ? 0.189 0.268 -8.688 1 97.19 76 GLY A CA 1
ATOM 625 C C . GLY A 1 76 ? 1.397 1.071 -8.242 1 97.19 76 GLY A C 1
ATOM 626 O O . GLY A 1 76 ? 1.259 2.203 -7.773 1 97.19 76 GLY A O 1
ATOM 627 N N . ILE A 1 77 ? 2.602 0.577 -8.516 1 98.25 77 ILE A N 1
ATOM 628 C CA . ILE A 1 77 ? 3.828 1.249 -8.102 1 98.25 77 ILE A CA 1
ATOM 629 C C . ILE A 1 77 ? 4.004 2.539 -8.898 1 98.25 77 ILE A C 1
ATOM 631 O O . ILE A 1 77 ? 4.492 3.541 -8.375 1 98.25 77 ILE A O 1
ATOM 635 N N . GLN A 1 78 ? 3.629 2.545 -10.172 1 97.94 78 GLN A N 1
ATOM 636 C CA . GLN A 1 78 ? 3.717 3.758 -10.977 1 97.94 78 GLN A CA 1
ATOM 637 C C . GLN A 1 78 ? 2.83 4.863 -10.406 1 97.94 78 GLN A C 1
ATOM 639 O O . GLN A 1 78 ? 3.197 6.039 -10.445 1 97.94 78 GLN A O 1
ATOM 644 N N . GLY A 1 79 ? 1.65 4.457 -9.984 1 98.19 79 GLY A N 1
ATOM 645 C CA . GLY A 1 79 ? 0.77 5.422 -9.344 1 98.19 79 GLY A CA 1
ATOM 646 C C . GLY A 1 79 ? 1.38 6.066 -8.117 1 98.19 79 GLY A C 1
ATOM 647 O O . GLY A 1 79 ? 1.258 7.277 -7.918 1 98.19 79 GLY A O 1
ATOM 648 N N . LEU A 1 80 ? 2.045 5.273 -7.297 1 98.31 80 LEU A N 1
ATOM 649 C CA . LEU A 1 80 ? 2.699 5.797 -6.102 1 98.31 80 LEU A CA 1
ATOM 650 C C . LEU A 1 80 ? 3.85 6.723 -6.473 1 98.31 80 LEU A C 1
ATOM 652 O O . LEU A 1 80 ? 4.059 7.75 -5.824 1 98.31 80 LEU A O 1
ATOM 656 N N . ILE A 1 81 ? 4.594 6.367 -7.496 1 98.12 81 ILE A N 1
ATOM 657 C CA . ILE A 1 81 ? 5.703 7.188 -7.973 1 98.12 81 ILE A CA 1
ATOM 658 C C . ILE A 1 81 ? 5.172 8.523 -8.492 1 98.12 81 ILE A C 1
ATOM 660 O O . ILE A 1 81 ? 5.699 9.578 -8.148 1 98.12 81 ILE A O 1
ATOM 664 N N . ARG A 1 82 ? 4.09 8.477 -9.25 1 97.38 82 ARG A N 1
ATOM 665 C CA . ARG A 1 82 ? 3.484 9.695 -9.773 1 97.38 82 ARG A CA 1
ATOM 666 C C . ARG A 1 82 ? 2.947 10.57 -8.641 1 97.38 82 ARG A C 1
ATOM 668 O O . ARG A 1 82 ? 3 11.797 -8.719 1 97.38 82 ARG A O 1
ATOM 675 N N . GLU A 1 83 ? 2.383 9.93 -7.684 1 97.25 83 GLU A N 1
ATOM 676 C CA . GLU A 1 83 ? 1.919 10.68 -6.516 1 97.25 83 GLU A CA 1
ATOM 677 C C . GLU A 1 83 ? 3.064 11.438 -5.855 1 97.25 83 GLU A C 1
ATOM 679 O O . GLU A 1 83 ? 2.916 12.617 -5.516 1 97.25 83 GLU A O 1
ATOM 684 N N . HIS A 1 84 ? 4.176 10.781 -5.676 1 97.44 84 HIS A N 1
ATOM 685 C CA . HIS A 1 84 ? 5.359 11.406 -5.102 1 97.44 84 HIS A CA 1
ATOM 686 C C . HIS A 1 84 ? 5.84 12.57 -5.965 1 97.44 84 HIS A C 1
ATOM 688 O O . HIS A 1 84 ? 6.094 13.664 -5.453 1 97.44 84 HIS A O 1
ATOM 694 N N . GLU A 1 85 ? 5.918 12.352 -7.254 1 96.5 85 GLU A N 1
ATOM 695 C CA . GLU A 1 85 ? 6.367 13.375 -8.188 1 96.5 85 GLU A CA 1
ATOM 696 C C . GLU A 1 85 ? 5.422 14.578 -8.18 1 96.5 85 GLU A C 1
ATOM 698 O O . GLU A 1 85 ? 5.867 15.727 -8.266 1 96.5 85 GLU A O 1
ATOM 703 N N . GLY A 1 86 ? 4.172 14.266 -8.133 1 95.12 86 GLY A N 1
ATOM 704 C CA . GLY A 1 86 ? 3.188 15.328 -8.062 1 95.12 86 GLY A CA 1
ATOM 705 C C . GLY A 1 86 ? 3.354 16.219 -6.848 1 95.12 86 GLY A C 1
ATOM 706 O O . GLY A 1 86 ? 3.174 17.438 -6.934 1 95.12 86 GLY A O 1
ATOM 707 N N . PHE A 1 87 ? 3.689 15.609 -5.762 1 96.62 87 PHE A N 1
ATOM 708 C CA . PHE A 1 87 ? 3.891 16.422 -4.562 1 96.62 87 PHE A CA 1
ATOM 709 C C . PHE A 1 87 ? 5.137 17.281 -4.699 1 96.62 87 PHE A C 1
ATOM 711 O O . PHE A 1 87 ? 5.145 18.438 -4.27 1 96.62 87 PHE A O 1
ATOM 718 N N . ILE A 1 88 ? 6.199 16.75 -5.234 1 95.81 88 ILE A N 1
ATOM 719 C CA . ILE A 1 88 ? 7.441 17.484 -5.434 1 95.81 88 ILE A CA 1
ATOM 720 C C . ILE A 1 88 ? 7.172 18.719 -6.297 1 95.81 88 ILE A C 1
ATOM 722 O O . ILE A 1 88 ? 7.746 19.797 -6.062 1 95.81 88 ILE A O 1
ATOM 726 N N . GLU A 1 89 ? 6.352 18.594 -7.23 1 95.38 89 GLU A N 1
ATOM 727 C CA . GLU A 1 89 ? 6.031 19.703 -8.141 1 95.38 89 GLU A CA 1
ATOM 728 C C . GLU A 1 89 ? 5.34 20.844 -7.406 1 95.38 89 GLU A C 1
ATOM 730 O O . GLU A 1 89 ? 5.27 21.953 -7.918 1 95.38 89 GLU A O 1
ATOM 735 N N . ARG A 1 90 ? 4.84 20.578 -6.25 1 94.75 90 ARG A N 1
ATOM 736 C CA . ARG A 1 90 ? 4.195 21.625 -5.457 1 94.75 90 ARG A CA 1
ATOM 737 C C . ARG A 1 90 ? 5.227 22.484 -4.734 1 94.75 90 ARG A C 1
ATOM 739 O O . ARG A 1 90 ? 4.867 23.406 -3.996 1 94.75 90 ARG A O 1
ATOM 746 N N . ASP A 1 91 ? 6.441 22.203 -4.918 1 95.44 91 ASP A N 1
ATOM 747 C CA . ASP A 1 91 ? 7.574 22.984 -4.438 1 95.44 91 ASP A CA 1
ATOM 748 C C . ASP A 1 91 ? 7.539 23.141 -2.918 1 95.44 91 ASP A C 1
ATOM 750 O O . ASP A 1 91 ? 7.559 24.25 -2.395 1 95.44 91 ASP A O 1
ATOM 754 N N . PRO A 1 92 ? 7.523 22.031 -2.211 1 97 92 PRO A N 1
ATOM 755 C CA . PRO A 1 92 ? 7.516 22.078 -0.748 1 97 92 PRO A CA 1
ATOM 756 C C . PRO A 1 92 ? 8.82 22.625 -0.171 1 97 92 PRO A C 1
ATOM 758 O O . PRO A 1 92 ? 9.875 22.484 -0.796 1 97 92 PRO A O 1
ATOM 761 N N . ASP A 1 93 ? 8.734 23.281 1.063 1 97 93 ASP A N 1
ATOM 762 C CA . ASP A 1 93 ? 9.961 23.562 1.807 1 97 93 ASP A CA 1
ATOM 763 C C . ASP A 1 93 ? 10.727 22.281 2.131 1 97 93 ASP A C 1
ATOM 765 O O . ASP A 1 93 ? 10.117 21.219 2.297 1 97 93 ASP A O 1
ATOM 769 N N . GLN A 1 94 ? 11.992 22.391 2.334 1 97 94 GLN A N 1
ATOM 770 C CA . GLN A 1 94 ? 12.875 21.234 2.467 1 97 94 GLN A CA 1
ATOM 771 C C . GLN A 1 94 ? 12.461 20.359 3.65 1 97 94 GLN A C 1
ATOM 773 O O . GLN A 1 94 ? 12.43 19.125 3.541 1 97 94 GLN A O 1
ATOM 778 N N . GLY A 1 95 ? 12.188 20.984 4.789 1 97.19 95 GLY A N 1
ATOM 779 C CA . GLY A 1 95 ? 11.781 20.203 5.945 1 97.19 95 GLY A CA 1
ATOM 780 C C . GLY A 1 95 ? 10.5 19.406 5.715 1 97.19 95 GLY A C 1
ATOM 781 O O . GLY A 1 95 ? 10.383 18.266 6.156 1 97.19 95 GLY A O 1
ATOM 782 N N . ILE A 1 96 ? 9.547 20.016 5.02 1 97.88 96 ILE A N 1
ATOM 783 C CA . ILE A 1 96 ? 8.289 19.344 4.684 1 97.88 96 ILE A CA 1
ATOM 784 C C . ILE A 1 96 ? 8.555 18.219 3.691 1 97.88 96 ILE A C 1
ATOM 786 O O . ILE A 1 96 ? 7.996 17.125 3.822 1 97.88 96 ILE A O 1
ATOM 790 N N . LEU A 1 97 ? 9.43 18.516 2.756 1 98.06 97 LEU A N 1
ATOM 791 C CA . LEU A 1 97 ? 9.789 17.5 1.769 1 98.06 97 LEU A CA 1
ATOM 792 C C . LEU A 1 97 ? 10.422 16.297 2.441 1 98.06 97 LEU A C 1
ATOM 794 O O . LEU A 1 97 ? 10.164 15.156 2.051 1 98.06 97 LEU A O 1
ATOM 798 N N . ASP A 1 98 ? 11.242 16.5 3.434 1 98.44 98 ASP A N 1
ATOM 799 C CA . ASP A 1 98 ? 11.891 15.406 4.152 1 98.44 98 ASP A CA 1
ATOM 800 C C . ASP A 1 98 ? 10.852 14.5 4.816 1 98.44 98 ASP A C 1
ATOM 802 O O . ASP A 1 98 ? 10.945 13.273 4.727 1 98.44 98 ASP A O 1
ATOM 806 N N . VAL A 1 99 ? 9.898 15.102 5.461 1 98.12 99 VAL A N 1
ATOM 807 C CA . VAL A 1 99 ? 8.836 14.336 6.109 1 98.12 99 VAL A CA 1
ATOM 808 C C . VAL A 1 99 ? 8.016 13.594 5.055 1 98.12 99 VAL A C 1
ATOM 810 O O . VAL A 1 99 ? 7.699 12.414 5.227 1 98.12 99 VAL A O 1
ATOM 813 N N . TYR A 1 100 ? 7.742 14.297 4.035 1 98.31 100 TYR A N 1
ATOM 814 C CA . TYR A 1 100 ? 6.938 13.688 2.977 1 98.31 100 TYR A CA 1
ATOM 815 C C . TYR A 1 100 ? 7.66 12.508 2.35 1 98.31 100 TYR A C 1
ATOM 817 O O . TYR A 1 100 ? 7.043 11.484 2.041 1 98.31 100 TYR A O 1
ATOM 825 N N . ASN A 1 101 ? 8.938 12.625 2.094 1 98.75 101 ASN A N 1
ATOM 826 C CA . ASN A 1 101 ? 9.711 11.531 1.513 1 98.75 101 ASN A CA 1
ATOM 827 C C . ASN A 1 101 ? 9.672 10.289 2.395 1 98.75 101 ASN A C 1
ATOM 829 O O . ASN A 1 101 ? 9.57 9.164 1.891 1 98.75 101 ASN A O 1
ATOM 833 N N . LEU A 1 102 ? 9.742 10.484 3.668 1 98.69 102 LEU A N 1
ATOM 834 C CA . LEU A 1 102 ? 9.633 9.367 4.598 1 98.69 102 LEU A CA 1
ATOM 835 C C . LEU A 1 102 ? 8.273 8.688 4.48 1 98.69 102 LEU A C 1
ATOM 837 O O . LEU A 1 102 ? 8.188 7.457 4.453 1 98.69 102 LEU A O 1
ATOM 841 N N . THR A 1 103 ? 7.25 9.477 4.383 1 97.94 103 THR A N 1
ATOM 842 C CA . THR A 1 103 ? 5.906 8.914 4.363 1 97.94 103 THR A CA 1
ATOM 843 C C . THR A 1 103 ? 5.602 8.289 3.002 1 97.94 103 THR A C 1
ATOM 845 O O . THR A 1 103 ? 4.883 7.293 2.918 1 97.94 103 THR A O 1
ATOM 848 N N . ALA A 1 104 ? 6.129 8.883 1.916 1 97.88 104 ALA A N 1
ATOM 849 C CA . ALA A 1 104 ? 6.012 8.289 0.588 1 97.88 104 ALA A CA 1
ATOM 850 C C . ALA A 1 104 ? 6.691 6.926 0.536 1 97.88 104 ALA A C 1
ATOM 852 O O . ALA A 1 104 ? 6.156 5.977 -0.042 1 97.88 104 ALA A O 1
ATOM 853 N N . ALA A 1 105 ? 7.863 6.828 1.162 1 98.75 105 ALA A N 1
ATOM 854 C CA . ALA A 1 105 ? 8.562 5.547 1.242 1 98.75 105 ALA A CA 1
ATOM 855 C C . ALA A 1 105 ? 7.73 4.52 2.004 1 98.75 105 ALA A C 1
ATOM 857 O O . ALA A 1 105 ? 7.699 3.342 1.637 1 98.75 105 ALA A O 1
ATOM 858 N N . GLN A 1 106 ? 7.09 4.953 3.09 1 98.81 106 GLN A N 1
ATOM 859 C CA . GLN A 1 106 ? 6.227 4.043 3.834 1 98.81 106 GLN A CA 1
ATOM 860 C C . GLN A 1 106 ? 5.105 3.502 2.949 1 98.81 106 GLN A C 1
ATOM 862 O O . GLN A 1 106 ? 4.773 2.316 3.018 1 98.81 106 GLN A O 1
ATOM 867 N N . LYS A 1 107 ? 4.492 4.297 2.098 1 98.5 107 LYS A N 1
ATOM 868 C CA . LYS A 1 107 ? 3.453 3.832 1.185 1 98.5 107 LYS A CA 1
ATOM 869 C C . LYS A 1 107 ? 3.986 2.748 0.252 1 98.5 107 LYS A C 1
ATOM 871 O O . LYS A 1 107 ? 3.312 1.744 0.009 1 98.5 107 LYS A O 1
ATOM 876 N N . THR A 1 108 ? 5.18 2.949 -0.251 1 98.62 108 THR A N 1
ATOM 877 C CA . THR A 1 108 ? 5.762 1.956 -1.145 1 98.62 108 THR A CA 1
ATOM 878 C C . THR A 1 108 ? 6.027 0.65 -0.4 1 98.62 108 THR A C 1
ATOM 880 O O . THR A 1 108 ? 5.82 -0.435 -0.948 1 98.62 108 THR A O 1
ATOM 883 N N . GLU A 1 109 ? 6.52 0.778 0.825 1 98.88 109 GLU A N 1
ATOM 884 C CA . GLU A 1 109 ? 6.723 -0.432 1.615 1 98.88 109 GLU A CA 1
ATOM 885 C C . GLU A 1 109 ? 5.41 -1.182 1.826 1 98.88 109 GLU A C 1
ATOM 887 O O . GLU A 1 109 ? 5.375 -2.412 1.771 1 98.88 109 GLU A O 1
ATOM 892 N N . HIS A 1 110 ? 4.363 -0.476 2.145 1 98.88 110 HIS A N 1
ATOM 893 C CA . HIS A 1 110 ? 3.061 -1.116 2.293 1 98.88 110 HIS A CA 1
ATOM 894 C C . HIS A 1 110 ? 2.654 -1.847 1.018 1 98.88 110 HIS A C 1
ATOM 896 O O . HIS A 1 110 ? 2.104 -2.947 1.076 1 98.88 110 HIS A O 1
ATOM 902 N N . TYR A 1 111 ? 2.891 -1.242 -0.13 1 98.75 111 TYR A N 1
ATOM 903 C CA . TYR A 1 111 ? 2.619 -1.914 -1.396 1 98.75 111 TYR A CA 1
ATOM 904 C C . TYR A 1 111 ? 3.424 -3.203 -1.513 1 98.75 111 TYR A C 1
ATOM 906 O O . TYR A 1 111 ? 2.883 -4.246 -1.885 1 98.75 111 TYR A O 1
ATOM 914 N N . GLU A 1 112 ? 4.688 -3.125 -1.188 1 98.81 112 GLU A N 1
ATOM 915 C CA . GLU A 1 112 ? 5.566 -4.285 -1.287 1 98.81 112 GLU A CA 1
ATOM 916 C C . GLU A 1 112 ? 5.156 -5.375 -0.302 1 98.81 112 GLU A C 1
ATOM 918 O O . GLU A 1 112 ? 5.18 -6.562 -0.635 1 98.81 112 GLU A O 1
ATOM 923 N N . ILE A 1 113 ? 4.805 -4.965 0.871 1 98.88 113 ILE A N 1
ATOM 924 C CA . ILE A 1 113 ? 4.379 -5.93 1.878 1 98.88 113 ILE A CA 1
ATOM 925 C C . ILE A 1 113 ? 3.131 -6.664 1.395 1 98.88 113 ILE A C 1
ATOM 927 O O . ILE A 1 113 ? 3.021 -7.883 1.546 1 98.88 113 ILE A O 1
ATOM 931 N N . ALA A 1 114 ? 2.219 -5.926 0.814 1 98.62 114 ALA A N 1
ATOM 932 C CA . ALA A 1 114 ? 1.034 -6.562 0.245 1 98.62 114 ALA A CA 1
ATOM 933 C C . ALA A 1 114 ? 1.417 -7.535 -0.868 1 98.62 114 ALA A C 1
ATOM 935 O O . ALA A 1 114 ? 0.955 -8.68 -0.89 1 98.62 114 ALA A O 1
ATOM 936 N N . ALA A 1 115 ? 2.246 -7.086 -1.804 1 98.5 115 ALA A N 1
ATOM 937 C CA . ALA A 1 115 ? 2.648 -7.891 -2.957 1 98.5 115 ALA A CA 1
ATOM 938 C C . ALA A 1 115 ? 3.352 -9.172 -2.516 1 98.5 115 ALA A C 1
ATOM 940 O O . ALA A 1 115 ? 2.986 -10.266 -2.945 1 98.5 115 ALA A O 1
ATOM 941 N N . TYR A 1 116 ? 4.324 -9.039 -1.622 1 98.75 116 TYR A N 1
ATOM 942 C CA . TYR A 1 116 ? 5.074 -10.203 -1.168 1 98.75 116 TYR A CA 1
ATOM 943 C C . TYR A 1 116 ? 4.203 -11.117 -0.317 1 98.75 116 TYR A C 1
ATOM 945 O O . TYR A 1 116 ? 4.355 -12.344 -0.354 1 98.75 116 TYR A O 1
ATOM 953 N N . GLY A 1 117 ? 3.348 -10.523 0.533 1 98 117 GLY A N 1
ATOM 954 C CA .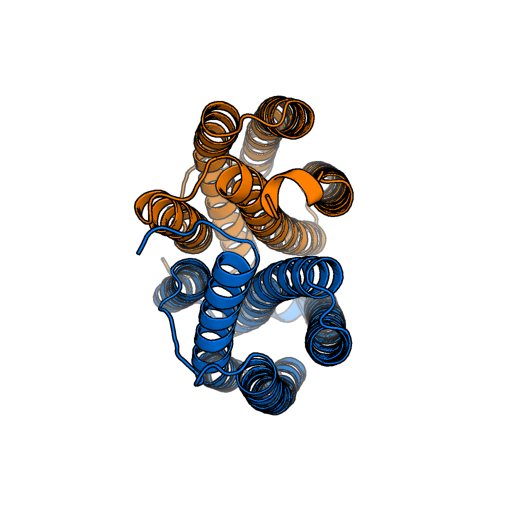 GLY A 1 117 ? 2.42 -11.352 1.284 1 98 117 GLY A CA 1
ATOM 955 C C . GLY A 1 117 ? 1.555 -12.227 0.4 1 98 117 GLY A C 1
ATOM 956 O O . GLY A 1 117 ? 1.407 -13.422 0.659 1 98 117 GLY A O 1
ATOM 957 N N . ASN A 1 118 ? 1.01 -11.648 -0.624 1 97.12 118 ASN A N 1
ATOM 958 C CA . ASN A 1 118 ? 0.183 -12.375 -1.577 1 97.12 118 ASN A CA 1
ATOM 959 C C . ASN A 1 118 ? 0.979 -13.469 -2.289 1 97.12 118 ASN A C 1
ATOM 961 O O . ASN A 1 118 ? 0.51 -14.602 -2.422 1 97.12 118 ASN A O 1
ATOM 965 N N . LEU A 1 119 ? 2.182 -13.133 -2.74 1 98 119 LEU A N 1
ATOM 966 C CA . LEU A 1 119 ? 3.033 -14.086 -3.447 1 98 119 LEU A CA 1
ATOM 967 C C . LEU A 1 119 ? 3.408 -15.25 -2.541 1 98 119 LEU A C 1
ATOM 969 O O . LEU A 1 119 ? 3.48 -16.391 -2.996 1 98 119 LEU A O 1
ATOM 973 N N . ALA A 1 120 ? 3.699 -14.945 -1.307 1 96.12 120 ALA A N 1
ATOM 974 C CA . ALA A 1 120 ? 4.066 -15.992 -0.36 1 96.12 120 ALA A CA 1
ATOM 975 C C . ALA A 1 120 ? 2.936 -17 -0.192 1 96.12 120 ALA A C 1
ATOM 977 O O . ALA A 1 120 ? 3.174 -18.219 -0.161 1 96.12 120 ALA A O 1
ATOM 978 N N . VAL A 1 121 ? 1.714 -16.531 -0.04 1 95.69 121 VAL A N 1
ATOM 979 C CA . VAL A 1 121 ? 0.554 -17.406 0.089 1 95.69 121 VAL A CA 1
ATOM 980 C C . VAL A 1 121 ? 0.414 -18.266 -1.165 1 95.69 121 VAL A C 1
ATOM 982 O O . VAL A 1 121 ? 0.185 -19.469 -1.074 1 95.69 121 VAL A O 1
ATOM 985 N N . LEU A 1 122 ? 0.557 -17.672 -2.365 1 96.44 122 LEU A N 1
ATOM 986 C CA . LEU A 1 122 ? 0.456 -18.406 -3.621 1 96.44 122 LEU A CA 1
ATOM 987 C C . LEU A 1 122 ? 1.549 -19.469 -3.723 1 96.44 122 LEU A C 1
ATOM 989 O O . LEU A 1 122 ? 1.289 -20.594 -4.152 1 96.44 122 LEU A O 1
ATOM 993 N N . ALA A 1 123 ? 2.781 -19.062 -3.365 1 97.31 123 ALA A N 1
ATOM 994 C CA . ALA A 1 123 ? 3.885 -20.016 -3.391 1 97.31 123 ALA A CA 1
ATOM 995 C C . ALA A 1 123 ? 3.586 -21.219 -2.508 1 97.31 123 ALA A C 1
ATOM 997 O O . ALA A 1 123 ? 3.832 -22.375 -2.902 1 97.31 123 ALA A O 1
ATOM 998 N N . ASP A 1 124 ? 3.066 -20.953 -1.337 1 95.12 124 ASP A N 1
ATOM 999 C CA . ASP A 1 124 ? 2.703 -22.016 -0.41 1 95.12 124 ASP A CA 1
ATOM 1000 C C . ASP A 1 124 ? 1.647 -22.938 -1.021 1 95.12 124 ASP A C 1
ATOM 1002 O O . ASP A 1 124 ? 1.774 -24.172 -0.959 1 95.12 124 ASP A O 1
ATOM 1006 N N . ARG A 1 125 ? 0.668 -22.453 -1.677 1 94.81 125 ARG A N 1
ATOM 1007 C CA . ARG A 1 125 ? -0.438 -23.234 -2.232 1 94.81 125 ARG A CA 1
ATOM 1008 C C . ARG A 1 125 ? 0.008 -24.031 -3.453 1 94.81 125 ARG A C 1
ATOM 1010 O O . ARG A 1 125 ? -0.574 -25.062 -3.771 1 94.81 125 ARG A O 1
ATOM 1017 N N . LEU A 1 126 ? 1.022 -23.531 -4.086 1 96.12 126 LEU A N 1
ATOM 1018 C CA . LEU A 1 126 ? 1.55 -24.172 -5.281 1 96.12 126 LEU A CA 1
ATOM 1019 C C . LEU A 1 126 ? 2.654 -25.172 -4.922 1 96.12 126 LEU A C 1
ATOM 1021 O O . LEU A 1 126 ? 3.234 -25.812 -5.805 1 96.12 126 LEU A O 1
ATOM 1025 N N . GLY A 1 127 ? 3.021 -25.266 -3.615 1 96.06 127 GLY A N 1
ATOM 1026 C CA . GLY A 1 127 ? 4.035 -26.203 -3.154 1 96.06 127 GLY A CA 1
ATOM 1027 C C . GLY A 1 127 ? 5.445 -25.781 -3.518 1 96.06 127 GLY A C 1
ATOM 1028 O O . GLY A 1 127 ? 6.328 -26.625 -3.707 1 96.06 127 GLY A O 1
ATOM 1029 N N . MET A 1 128 ? 5.645 -24.5 -3.621 1 96.94 128 MET A N 1
ATOM 1030 C CA . MET A 1 128 ? 6.949 -23.953 -3.988 1 96.94 128 MET A CA 1
ATOM 1031 C C . MET A 1 128 ? 7.73 -23.531 -2.748 1 96.94 128 MET A C 1
ATOM 1033 O O . MET A 1 128 ? 8.023 -22.344 -2.572 1 96.94 128 MET A O 1
ATOM 1037 N N . SER A 1 129 ? 8.188 -24.422 -2.018 1 97.25 129 SER A N 1
ATOM 1038 C CA . SER A 1 129 ? 8.758 -24.172 -0.698 1 97.25 129 SER A CA 1
ATOM 1039 C C . SER A 1 129 ? 9.992 -23.281 -0.792 1 97.25 129 SER A C 1
ATOM 1041 O O . SER A 1 129 ? 10.109 -22.297 -0.056 1 97.25 129 SER A O 1
ATOM 1043 N N . GLU A 1 130 ? 10.883 -23.594 -1.684 1 97.88 130 GLU A N 1
ATOM 1044 C CA . GLU A 1 130 ? 12.117 -22.828 -1.791 1 97.88 130 GLU A CA 1
ATOM 1045 C C . GLU A 1 130 ? 11.836 -21.406 -2.264 1 97.88 130 GLU A C 1
ATOM 1047 O O . GLU A 1 130 ? 12.398 -20.438 -1.729 1 97.88 130 GLU A O 1
ATOM 1052 N N . ALA A 1 131 ? 11.008 -21.281 -3.273 1 98.06 131 ALA A N 1
ATOM 1053 C CA . ALA A 1 131 ? 10.602 -19.953 -3.734 1 98.06 131 ALA A CA 1
ATOM 1054 C C . ALA A 1 131 ? 9.922 -19.156 -2.617 1 98.06 131 ALA A C 1
ATOM 1056 O O . ALA A 1 131 ? 10.195 -17.969 -2.43 1 98.06 131 ALA A O 1
ATOM 1057 N N . GLY A 1 132 ? 9.031 -19.859 -1.903 1 98.06 132 GLY A N 1
ATOM 1058 C CA . GLY A 1 132 ? 8.352 -19.234 -0.78 1 98.06 132 GLY A CA 1
ATOM 1059 C C . GLY A 1 132 ? 9.305 -18.672 0.26 1 98.06 132 GLY A C 1
ATOM 1060 O O . GLY A 1 132 ? 9.07 -17.594 0.812 1 98.06 132 GLY A O 1
ATOM 1061 N N . ASP A 1 133 ? 10.336 -19.422 0.54 1 98.38 133 ASP A N 1
ATOM 1062 C CA . ASP A 1 133 ? 11.312 -18.969 1.525 1 98.38 133 ASP A CA 1
ATOM 1063 C C . ASP A 1 133 ? 11.969 -17.656 1.101 1 98.38 133 ASP A C 1
ATOM 1065 O O . ASP A 1 133 ? 12.148 -16.75 1.92 1 98.38 133 ASP A O 1
ATOM 1069 N N . LEU A 1 134 ? 12.305 -17.562 -0.137 1 98.69 134 LEU A N 1
ATOM 1070 C CA . LEU A 1 134 ? 12.938 -16.344 -0.648 1 98.69 134 LEU A CA 1
ATOM 1071 C C . LEU A 1 134 ? 11.969 -15.164 -0.608 1 98.69 134 LEU A C 1
ATOM 1073 O O . LEU A 1 134 ? 12.352 -14.055 -0.234 1 98.69 134 LEU A O 1
ATOM 1077 N N . LEU A 1 135 ? 10.742 -15.375 -0.988 1 98.75 135 LEU A N 1
ATOM 1078 C CA . LEU A 1 135 ? 9.719 -14.336 -0.985 1 98.75 135 LEU A CA 1
ATOM 1079 C C . LEU A 1 135 ? 9.422 -13.875 0.437 1 98.75 135 LEU A C 1
ATOM 1081 O O . LEU A 1 135 ? 9.211 -12.68 0.674 1 98.75 135 LEU A O 1
ATOM 1085 N N . HIS A 1 136 ? 9.445 -14.789 1.328 1 98.56 136 HIS A N 1
ATOM 1086 C CA . HIS A 1 136 ? 9.242 -14.445 2.732 1 98.56 136 HIS A CA 1
ATOM 1087 C C . HIS A 1 136 ? 10.406 -13.617 3.268 1 98.56 136 HIS A C 1
ATOM 1089 O O . HIS A 1 136 ? 10.211 -12.719 4.082 1 98.56 136 HIS A O 1
ATOM 1095 N N . GLU A 1 137 ? 11.57 -13.992 2.859 1 98.62 137 GLU A N 1
ATOM 1096 C CA . GLU A 1 137 ? 12.727 -13.203 3.258 1 98.62 137 GLU A CA 1
ATOM 1097 C C . GLU A 1 137 ? 12.594 -11.758 2.799 1 98.62 137 GLU A C 1
ATOM 1099 O O . GLU A 1 137 ? 12.836 -10.828 3.574 1 98.62 137 GLU A O 1
ATOM 1104 N N . ASN A 1 138 ? 12.211 -11.547 1.512 1 98.88 138 ASN A N 1
ATOM 1105 C CA . ASN A 1 138 ? 11.938 -10.195 1.034 1 98.88 138 ASN A CA 1
ATOM 1106 C C . ASN A 1 138 ? 10.867 -9.508 1.872 1 98.88 138 ASN A C 1
ATOM 1108 O O . ASN A 1 138 ? 11.008 -8.344 2.24 1 98.88 138 ASN A O 1
ATOM 1112 N N . LEU A 1 139 ? 9.773 -10.188 2.164 1 98.81 139 LEU A N 1
ATOM 1113 C CA . LEU A 1 139 ? 8.672 -9.656 2.953 1 98.81 139 LEU A CA 1
ATOM 1114 C C . LEU A 1 139 ? 9.148 -9.195 4.324 1 98.81 139 LEU A C 1
ATOM 1116 O O . LEU A 1 139 ? 8.805 -8.094 4.77 1 98.81 139 LEU A O 1
ATOM 1120 N N . GLU A 1 140 ? 9.961 -9.992 4.973 1 98.75 140 GLU A N 1
ATOM 1121 C CA . GLU A 1 140 ? 10.461 -9.656 6.301 1 98.75 140 GLU A CA 1
ATOM 1122 C C . GLU A 1 140 ? 11.328 -8.398 6.262 1 98.75 140 GLU A C 1
ATOM 1124 O O . GLU A 1 140 ? 11.258 -7.559 7.16 1 98.75 140 GLU A O 1
ATOM 1129 N N . GLU A 1 141 ? 12.148 -8.32 5.281 1 98.88 141 GLU A N 1
ATOM 1130 C CA . GLU A 1 141 ? 13 -7.145 5.137 1 98.88 141 GLU A CA 1
ATOM 1131 C C . GLU A 1 141 ? 12.164 -5.891 4.883 1 98.88 141 GLU A C 1
ATOM 1133 O O . GLU A 1 141 ? 12.469 -4.82 5.406 1 98.88 141 GLU A O 1
ATOM 1138 N N . GLU A 1 142 ? 11.07 -5.992 4.07 1 98.88 142 GLU A N 1
ATOM 1139 C CA . GLU A 1 142 ? 10.188 -4.855 3.848 1 98.88 142 GLU A CA 1
ATOM 1140 C C . GLU A 1 142 ? 9.492 -4.438 5.141 1 98.88 142 GLU A C 1
ATOM 1142 O O . GL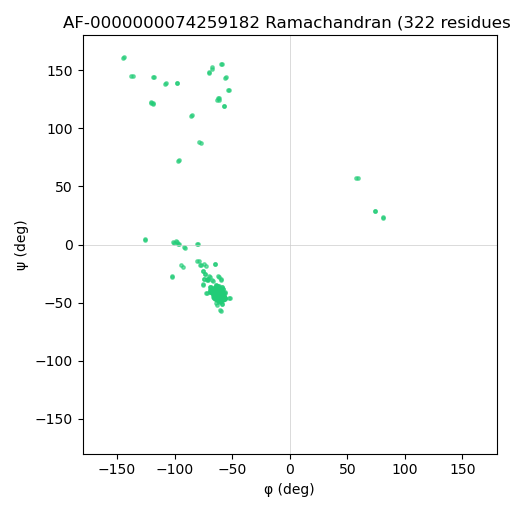U A 1 142 ? 9.312 -3.244 5.398 1 98.88 142 GLU A O 1
ATOM 1147 N N . GLU A 1 143 ? 9.047 -5.406 5.891 1 98.81 143 GLU A N 1
ATOM 1148 C CA . GLU A 1 143 ? 8.414 -5.109 7.172 1 98.81 143 GLU A CA 1
ATOM 1149 C C . GLU A 1 143 ? 9.375 -4.395 8.117 1 98.81 143 GLU A C 1
ATOM 1151 O O . GLU A 1 143 ? 8.992 -3.457 8.812 1 98.81 143 GLU A O 1
ATOM 1156 N N . ALA A 1 144 ? 10.586 -4.867 8.156 1 98.88 144 ALA A N 1
ATOM 1157 C CA . ALA A 1 144 ? 11.602 -4.234 8.992 1 98.88 144 ALA A CA 1
ATOM 1158 C C . ALA A 1 144 ? 11.875 -2.805 8.531 1 98.88 144 ALA A C 1
ATOM 1160 O O . ALA A 1 144 ? 12.031 -1.899 9.352 1 98.88 144 ALA A O 1
ATOM 1161 N N . THR A 1 145 ? 11.992 -2.623 7.207 1 98.88 145 THR A N 1
ATOM 1162 C CA . THR A 1 145 ? 12.211 -1.288 6.664 1 98.88 145 THR A CA 1
ATOM 1163 C C . THR A 1 145 ? 11.062 -0.358 7.023 1 98.88 145 THR A C 1
ATOM 1165 O O . THR A 1 145 ? 11.273 0.799 7.391 1 98.88 145 THR A O 1
ATOM 1168 N N . LEU A 1 146 ? 9.836 -0.836 6.922 1 98.81 146 LEU A N 1
ATOM 1169 C CA . LEU A 1 146 ? 8.672 -0.031 7.27 1 98.81 146 LEU A CA 1
ATOM 1170 C C . LEU A 1 146 ? 8.742 0.432 8.719 1 98.81 146 LEU A C 1
ATOM 1172 O O . LEU A 1 146 ? 8.445 1.589 9.023 1 98.81 146 LEU A O 1
ATOM 1176 N N . GLU A 1 147 ? 9.109 -0.471 9.609 1 98.69 147 GLU A N 1
ATOM 1177 C CA . GLU A 1 147 ? 9.227 -0.096 11.016 1 98.69 147 GLU A CA 1
ATOM 1178 C C . GLU A 1 147 ? 10.289 0.988 11.211 1 98.69 147 GLU A C 1
ATOM 1180 O O . GLU A 1 147 ? 10.086 1.925 11.984 1 98.69 147 GLU A O 1
ATOM 1185 N N . THR A 1 148 ? 11.406 0.831 10.531 1 98.75 148 THR A N 1
ATOM 1186 C CA . THR A 1 148 ? 12.461 1.839 10.586 1 98.75 148 THR A CA 1
ATOM 1187 C C . THR A 1 148 ? 11.938 3.191 10.109 1 98.75 148 THR A C 1
ATOM 1189 O O . THR A 1 148 ? 12.195 4.219 10.742 1 98.75 148 THR A O 1
ATOM 1192 N N . LEU A 1 149 ? 11.227 3.207 8.992 1 98.81 149 LEU A N 1
ATOM 1193 C CA . LEU A 1 149 ? 10.703 4.445 8.43 1 98.81 149 LEU A CA 1
ATOM 1194 C C . LEU A 1 149 ? 9.672 5.078 9.359 1 98.81 149 LEU A C 1
ATOM 1196 O O . LEU A 1 149 ? 9.625 6.301 9.5 1 98.81 149 LEU A O 1
ATOM 1200 N N . LYS A 1 150 ? 8.859 4.242 9.977 1 98.19 150 LYS A N 1
ATOM 1201 C CA . LYS A 1 150 ? 7.891 4.75 10.953 1 98.19 150 LYS A CA 1
ATOM 1202 C C . LYS A 1 150 ? 8.594 5.414 12.133 1 98.19 150 LYS A C 1
ATOM 1204 O O . LYS A 1 150 ? 8.172 6.469 12.602 1 98.19 150 LYS A O 1
ATOM 1209 N N . ASP A 1 151 ? 9.641 4.797 12.633 1 98.19 151 ASP A N 1
ATOM 1210 C CA . ASP A 1 151 ? 10.414 5.355 13.742 1 98.19 151 ASP A CA 1
ATOM 1211 C C . ASP A 1 151 ? 11.039 6.691 13.352 1 98.19 151 ASP A C 1
ATOM 1213 O O . ASP A 1 151 ? 10.992 7.652 14.125 1 98.19 151 ASP A O 1
ATOM 1217 N N . LEU A 1 152 ? 11.617 6.762 12.188 1 98.25 152 LEU A N 1
ATOM 1218 C CA . LEU A 1 152 ? 12.234 7.996 11.719 1 98.25 152 LEU A CA 1
ATOM 1219 C C . LEU A 1 152 ? 11.203 9.109 11.594 1 98.25 152 LEU A C 1
ATOM 1221 O O . LEU A 1 152 ? 11.492 10.266 11.922 1 98.25 152 LEU A O 1
ATOM 1225 N N . THR A 1 153 ? 10.031 8.758 11.086 1 97.88 153 THR A N 1
ATOM 1226 C CA . THR A 1 153 ? 8.969 9.742 10.93 1 97.88 153 THR A CA 1
ATOM 1227 C C . THR A 1 153 ? 8.492 10.25 12.289 1 97.88 153 THR A C 1
ATOM 1229 O O . THR A 1 153 ? 8.289 11.453 12.469 1 97.88 153 THR A O 1
ATOM 1232 N N . SER A 1 154 ? 8.336 9.32 13.242 1 95.31 154 SER A N 1
ATOM 1233 C CA . SER A 1 154 ? 7.863 9.68 14.578 1 95.31 154 SER A CA 1
ATOM 1234 C C . SER A 1 154 ? 8.891 10.531 15.32 1 95.31 154 SER A C 1
ATOM 1236 O O . SER A 1 154 ? 8.531 11.414 16.094 1 95.31 154 SER A O 1
ATOM 1238 N N . ASP A 1 155 ? 10.117 10.297 15.016 1 94.44 155 ASP A N 1
ATOM 1239 C CA . ASP A 1 155 ? 11.195 10.945 15.75 1 94.44 155 ASP A CA 1
ATOM 1240 C C . ASP A 1 155 ? 11.688 12.188 15.008 1 94.44 155 ASP A C 1
ATOM 1242 O O . ASP A 1 155 ? 12.648 12.828 15.438 1 94.44 155 ASP A O 1
ATOM 1246 N N . PHE A 1 156 ? 11.102 12.469 13.922 1 96.12 156 PHE A N 1
ATOM 1247 C CA . PHE A 1 156 ? 11.531 13.625 13.148 1 96.12 156 PHE A CA 1
ATOM 1248 C C . PHE A 1 156 ? 11.477 14.891 13.984 1 96.12 156 PHE A C 1
ATOM 1250 O O . PHE A 1 156 ? 10.617 15.031 14.852 1 96.12 156 PHE A O 1
ATOM 1257 N N . ASP A 1 157 ? 12.406 15.805 13.82 1 94.06 157 ASP A N 1
ATOM 1258 C CA . ASP A 1 157 ? 12.414 17.078 14.539 1 94.06 157 ASP A CA 1
ATOM 1259 C C . ASP A 1 157 ? 11.406 18.047 13.938 1 94.06 157 ASP A C 1
ATOM 1261 O O . ASP A 1 157 ? 11.789 18.953 13.188 1 94.06 157 ASP A O 1
ATOM 1265 N N . TYR A 1 158 ? 10.188 17.938 14.43 1 94.44 158 TYR A N 1
ATOM 1266 C CA . TYR A 1 158 ? 9.102 18.734 13.867 1 94.44 158 TYR A CA 1
ATOM 1267 C C . TYR A 1 158 ? 9.18 20.172 14.352 1 94.44 158 TYR A C 1
ATOM 1269 O O . TYR A 1 158 ? 8.547 21.062 13.773 1 94.44 158 TYR A O 1
ATOM 1277 N N . GLU A 1 159 ? 9.883 20.406 15.367 1 89.44 159 GLU A N 1
ATOM 1278 C CA . GLU A 1 159 ? 10 21.766 15.883 1 89.44 159 GLU A CA 1
ATOM 1279 C C . GLU A 1 159 ? 10.648 22.688 14.859 1 89.44 159 GLU A C 1
ATOM 1281 O O . GLU A 1 159 ? 10.336 23.875 14.797 1 89.44 159 GLU A O 1
ATOM 1286 N N . GLN A 1 160 ? 11.438 22.109 14.031 1 85.94 160 GLN A N 1
ATOM 1287 C CA . GLN A 1 160 ? 12.133 22.891 13.016 1 85.94 160 GLN A CA 1
ATOM 1288 C C . GLN A 1 160 ? 11.188 23.312 11.906 1 85.94 160 GLN A C 1
ATOM 1290 O O . GLN A 1 160 ? 11.5 24.219 11.125 1 85.94 160 GLN A O 1
ATOM 1295 N N . LEU A 1 161 ? 10.086 22.688 11.82 1 87.31 161 LEU A N 1
ATOM 1296 C CA . LEU A 1 161 ? 9.133 22.984 10.758 1 87.31 161 LEU A CA 1
ATOM 1297 C C . LEU A 1 161 ? 8.086 23.984 11.227 1 87.31 161 LEU A C 1
ATOM 1299 O O . LEU A 1 161 ? 7.332 24.531 10.406 1 87.31 161 LEU A O 1
ATOM 1303 N N . ARG A 1 162 ? 7.902 24.203 12.445 1 74.31 162 ARG A N 1
ATOM 1304 C CA . ARG A 1 162 ? 6.941 25.141 13 1 74.31 162 ARG A CA 1
ATOM 1305 C C . ARG A 1 162 ? 7.488 26.562 12.953 1 74.31 162 ARG A C 1
ATOM 1307 O O . ARG A 1 162 ? 6.723 27.531 12.953 1 74.31 162 ARG A O 1
ATOM 1314 N N . GLU A 1 163 ? 8.812 26.906 12.711 1 59.41 163 GLU A N 1
ATOM 1315 C CA . GLU A 1 163 ? 9.391 28.25 12.766 1 59.41 163 GLU A CA 1
ATOM 1316 C C . GLU A 1 163 ? 9.352 28.922 11.398 1 59.41 163 GLU A C 1
ATOM 1318 O O . GLU A 1 163 ? 9.336 28.234 10.367 1 59.41 163 GLU A O 1
ATOM 1323 N N . MET B 1 1 ? 0.342 25.609 -5.254 1 63.44 1 MET B N 1
ATOM 1324 C CA . MET B 1 1 ? 0.704 26.344 -4.043 1 63.44 1 MET B CA 1
ATOM 1325 C C . MET B 1 1 ? 1.834 25.641 -3.297 1 63.44 1 MET B C 1
ATOM 1327 O O . MET B 1 1 ? 1.934 24.406 -3.33 1 63.44 1 MET B O 1
ATOM 1331 N N . THR B 1 2 ? 2.766 26.328 -2.904 1 83.94 2 THR B N 1
ATOM 1332 C CA . THR B 1 2 ? 3.914 25.844 -2.152 1 83.94 2 THR B CA 1
ATOM 1333 C C . THR B 1 2 ? 3.475 25.25 -0.813 1 83.94 2 THR B C 1
ATOM 1335 O O . THR B 1 2 ? 2.592 25.797 -0.15 1 83.94 2 THR B O 1
ATOM 1338 N N . VAL B 1 3 ? 3.816 24.031 -0.54 1 92.31 3 VAL B N 1
ATOM 1339 C CA . VAL B 1 3 ? 3.559 23.453 0.771 1 92.31 3 VAL B CA 1
ATOM 1340 C C . VAL B 1 3 ? 4.684 23.812 1.733 1 92.31 3 VAL B C 1
ATOM 1342 O O . VAL B 1 3 ? 5.805 23.312 1.607 1 92.31 3 VAL B O 1
ATOM 1345 N N . SER B 1 4 ? 4.355 24.688 2.752 1 94.44 4 SER B N 1
ATOM 1346 C CA . SER B 1 4 ? 5.43 25.25 3.559 1 94.44 4 SER B CA 1
ATOM 1347 C C . SER B 1 4 ? 5.203 25 5.043 1 94.44 4 SER B C 1
ATOM 1349 O O . SER B 1 4 ? 5.945 25.5 5.887 1 94.44 4 SER B O 1
ATOM 1351 N N . SER B 1 5 ? 4.137 24.234 5.371 1 95.19 5 SER B N 1
ATOM 1352 C CA . SER B 1 5 ? 3.852 23.969 6.773 1 95.19 5 SER B CA 1
ATOM 1353 C C . SER B 1 5 ? 3.289 22.562 6.957 1 95.19 5 SER B C 1
ATOM 1355 O O . SER B 1 5 ? 2.766 21.969 6.012 1 95.19 5 SER B O 1
ATOM 1357 N N . LEU B 1 6 ? 3.385 22.125 8.188 1 96.19 6 LEU B N 1
ATOM 1358 C CA . LEU B 1 6 ? 2.814 20.812 8.516 1 96.19 6 LEU B CA 1
ATOM 1359 C C . LEU B 1 6 ? 1.301 20.828 8.336 1 96.19 6 LEU B C 1
ATOM 1361 O O . LEU B 1 6 ? 0.71 19.812 7.957 1 96.19 6 LEU B O 1
ATOM 1365 N N . GLN B 1 7 ? 0.751 21.969 8.641 1 95.62 7 GLN B N 1
ATOM 1366 C CA . GLN B 1 7 ? -0.691 22.109 8.453 1 95.62 7 GLN B CA 1
ATOM 1367 C C . GLN B 1 7 ? -1.077 21.906 6.992 1 95.62 7 GLN B C 1
ATOM 1369 O O . GLN B 1 7 ? -2.057 21.234 6.688 1 95.62 7 GLN B O 1
ATOM 1374 N N . GLN B 1 8 ? -0.318 22.484 6.168 1 96 8 GLN B N 1
ATOM 1375 C CA . GLN B 1 8 ? -0.59 22.344 4.738 1 96 8 GLN B CA 1
ATOM 1376 C C . GLN B 1 8 ? -0.349 20.906 4.273 1 96 8 GLN B C 1
ATOM 1378 O O . GLN B 1 8 ? -1.074 20.391 3.416 1 96 8 GLN B O 1
ATOM 1383 N N . LEU B 1 9 ? 0.699 20.297 4.781 1 97.12 9 LEU B N 1
ATOM 1384 C CA . LEU B 1 9 ? 0.939 18.906 4.469 1 97.12 9 LEU B CA 1
ATOM 1385 C C . LEU B 1 9 ? -0.223 18.031 4.938 1 97.12 9 LEU B C 1
ATOM 1387 O O . LEU B 1 9 ? -0.678 17.141 4.207 1 97.12 9 LEU B O 1
ATOM 1391 N N . PHE B 1 10 ? -0.686 18.312 6.18 1 97.69 10 PHE B N 1
ATOM 1392 C CA . PHE B 1 10 ? -1.824 17.578 6.73 1 97.69 10 PHE B CA 1
ATOM 1393 C C . PHE B 1 10 ? -3.043 17.719 5.828 1 97.69 10 PHE B C 1
ATOM 1395 O O . PHE B 1 10 ? -3.701 16.734 5.504 1 97.69 10 PHE B O 1
ATOM 1402 N N . GLU B 1 11 ? -3.311 18.859 5.434 1 96.81 11 GLU B N 1
ATOM 1403 C CA . GLU B 1 11 ? -4.465 19.125 4.582 1 96.81 11 GLU B CA 1
ATOM 1404 C C . GLU B 1 11 ? -4.336 18.406 3.24 1 96.81 11 GLU B C 1
ATOM 1406 O O . GLU B 1 11 ? -5.309 17.844 2.742 1 96.81 11 GLU B O 1
ATOM 1411 N N . HIS B 1 12 ? -3.193 18.453 2.725 1 96.12 12 HIS B N 1
ATOM 1412 C CA . HIS B 1 12 ? -2.932 17.766 1.471 1 96.12 12 HIS B CA 1
ATOM 1413 C C . HIS B 1 12 ? -3.209 16.266 1.601 1 96.12 12 HIS B C 1
ATOM 1415 O O . HIS B 1 12 ? -3.91 15.688 0.768 1 96.12 12 HIS B O 1
ATOM 1421 N N . GLU B 1 13 ? -2.629 15.656 2.635 1 97.19 13 GLU B N 1
ATOM 1422 C CA . GLU B 1 13 ? -2.805 14.227 2.867 1 97.19 13 GLU B CA 1
ATOM 1423 C C . GLU B 1 13 ? -4.266 13.891 3.145 1 97.19 13 GLU B C 1
ATOM 1425 O O . GLU B 1 13 ? -4.746 12.82 2.76 1 97.19 13 GLU B O 1
ATOM 1430 N N . LEU B 1 14 ? -4.906 14.789 3.822 1 98.06 14 LEU B N 1
ATOM 1431 C CA . LEU B 1 14 ? -6.324 14.617 4.121 1 98.06 14 LEU B CA 1
ATOM 1432 C C . LEU B 1 14 ? -7.156 14.609 2.842 1 98.06 14 LEU B C 1
ATOM 1434 O O . LEU B 1 14 ? -8.047 13.781 2.678 1 98.06 14 LEU B O 1
ATOM 1438 N N . GLU B 1 15 ? -6.883 15.508 1.985 1 97.62 15 GLU B N 1
ATOM 1439 C CA . GLU B 1 15 ? -7.586 15.586 0.708 1 97.62 15 GLU B CA 1
ATOM 1440 C C . GLU B 1 15 ? -7.336 14.336 -0.134 1 97.62 15 GLU B C 1
ATOM 1442 O O . GLU B 1 15 ? -8.242 13.852 -0.81 1 97.62 15 GLU B O 1
ATOM 1447 N N . ASP B 1 16 ? -6.148 13.852 -0.064 1 97.56 16 ASP B N 1
ATOM 1448 C CA . ASP B 1 16 ? -5.777 12.648 -0.813 1 97.56 16 ASP B CA 1
ATOM 1449 C C . ASP B 1 16 ? -6.586 11.445 -0.35 1 97.56 16 ASP B C 1
ATOM 1451 O O . ASP B 1 16 ? -7.152 10.719 -1.17 1 97.56 16 ASP B O 1
ATOM 1455 N N . ILE B 1 17 ? -6.598 11.203 0.962 1 98.56 17 ILE B N 1
ATOM 1456 C CA . ILE B 1 17 ? -7.266 10.008 1.466 1 98.56 17 ILE B CA 1
ATOM 1457 C C . ILE B 1 17 ? -8.781 10.164 1.325 1 98.56 17 ILE B C 1
ATOM 1459 O O . ILE B 1 17 ? -9.492 9.18 1.118 1 98.56 17 ILE B O 1
ATOM 1463 N N . TYR B 1 18 ? -9.25 11.406 1.396 1 98.56 18 TYR B N 1
ATOM 1464 C CA . TYR B 1 18 ? -10.656 11.672 1.145 1 98.56 18 TYR B CA 1
ATOM 1465 C C . TYR B 1 18 ? -11.047 11.266 -0.273 1 98.56 18 TYR B C 1
ATOM 1467 O O . TYR B 1 18 ? -12.07 10.609 -0.48 1 98.56 18 TYR B O 1
ATOM 1475 N N . TYR B 1 19 ? -10.273 11.602 -1.202 1 98.38 19 TYR B N 1
ATOM 1476 C CA . TYR B 1 19 ? -10.461 11.18 -2.584 1 98.38 19 TYR B CA 1
ATOM 1477 C C . TYR B 1 19 ? -10.422 9.656 -2.697 1 98.38 19 TYR B C 1
ATOM 1479 O O . TYR B 1 19 ? -11.289 9.055 -3.33 1 98.38 19 TYR B O 1
ATOM 1487 N N . ALA B 1 20 ? -9.43 9.078 -2.092 1 98.56 20 ALA B N 1
ATOM 1488 C CA . ALA B 1 20 ? -9.258 7.629 -2.158 1 98.56 20 ALA B CA 1
ATOM 1489 C C . ALA B 1 20 ? -10.484 6.902 -1.623 1 98.56 20 ALA B C 1
ATOM 1491 O O . ALA B 1 20 ? -10.969 5.949 -2.24 1 98.56 20 ALA B O 1
ATOM 1492 N N . GLU B 1 21 ? -11.008 7.375 -0.516 1 98.69 21 GLU B N 1
ATOM 1493 C CA . GLU B 1 21 ? -12.164 6.715 0.093 1 98.69 21 GLU B CA 1
ATOM 1494 C C . GLU B 1 21 ? -13.391 6.801 -0.811 1 98.69 21 GLU B C 1
ATOM 1496 O O . GLU B 1 21 ? -14.172 5.852 -0.898 1 98.69 21 GLU B O 1
ATOM 1501 N N . HIS B 1 22 ? -13.547 7.879 -1.437 1 98.38 22 HIS B N 1
ATOM 1502 C CA . HIS B 1 22 ? -14.664 8 -2.361 1 98.38 22 HIS B CA 1
ATOM 1503 C C . HIS B 1 22 ? -14.531 7.027 -3.525 1 98.38 22 HIS B C 1
ATOM 1505 O O . HIS B 1 22 ? -15.508 6.379 -3.914 1 98.38 22 HIS B O 1
ATOM 1511 N N . GLU B 1 23 ? -13.359 7 -4.082 1 98.5 23 GLU B N 1
ATOM 1512 C CA . GLU B 1 23 ? -13.125 6.043 -5.156 1 98.5 23 GLU B CA 1
ATOM 1513 C C . GLU B 1 23 ? -13.367 4.613 -4.688 1 98.5 23 GLU B C 1
ATOM 1515 O O . GLU B 1 23 ? -13.922 3.797 -5.426 1 98.5 23 GLU B O 1
ATOM 1520 N N . LEU B 1 24 ? -13.008 4.336 -3.467 1 98.75 24 LEU B N 1
ATOM 1521 C CA . LEU B 1 24 ? -13.039 2.965 -2.971 1 98.75 24 LEU B CA 1
ATOM 1522 C C . LEU B 1 24 ? -14.469 2.527 -2.684 1 98.75 24 LEU B C 1
ATOM 1524 O O . LEU B 1 24 ? -14.758 1.329 -2.641 1 98.75 24 LEU B O 1
ATOM 1528 N N . LEU B 1 25 ? -15.375 3.488 -2.455 1 98.69 25 LEU B N 1
ATOM 1529 C CA . LEU B 1 25 ? -16.781 3.111 -2.355 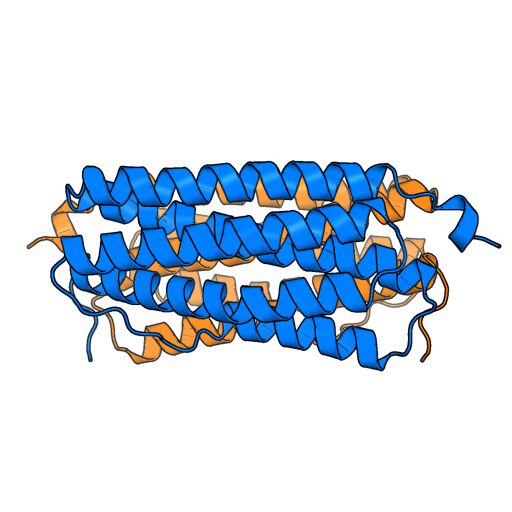1 98.69 25 LEU B CA 1
ATOM 1530 C C . LEU B 1 25 ? -17.25 2.387 -3.615 1 98.69 25 LEU B C 1
ATOM 1532 O O . LE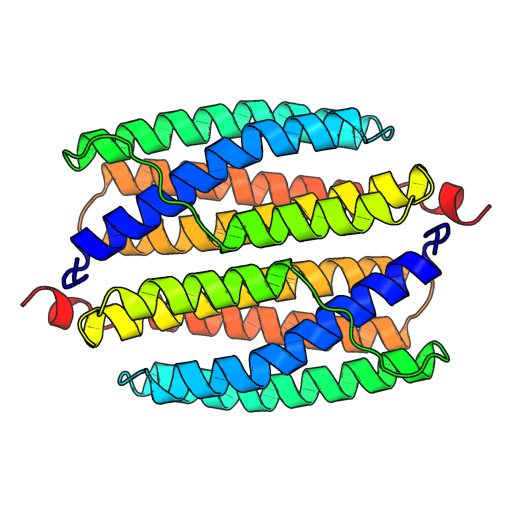U B 1 25 ? -17.844 1.313 -3.535 1 98.69 25 LEU B O 1
ATOM 1536 N N . ASP B 1 26 ? -16.875 2.924 -4.742 1 98.25 26 ASP B N 1
ATOM 1537 C CA . ASP B 1 26 ? -17.25 2.311 -6.012 1 98.25 26 ASP B CA 1
ATOM 1538 C C . ASP B 1 26 ? -16.469 1.025 -6.258 1 98.25 26 ASP B C 1
ATOM 1540 O O . ASP B 1 26 ? -17 0.05 -6.781 1 98.25 26 ASP B O 1
ATOM 1544 N N . VAL B 1 27 ? -15.25 1.071 -5.965 1 98.62 27 VAL B N 1
ATOM 1545 C CA . VAL B 1 27 ? -14.391 -0.077 -6.215 1 98.62 27 VAL B CA 1
ATOM 1546 C C . VAL B 1 27 ? -14.875 -1.275 -5.402 1 98.62 27 VAL B C 1
ATOM 1548 O O . VAL B 1 27 ? -14.883 -2.406 -5.895 1 98.62 27 VAL B O 1
ATOM 1551 N N . LEU B 1 28 ? -15.219 -1.045 -4.145 1 98.88 28 LEU B N 1
ATOM 1552 C CA . LEU B 1 28 ? -15.695 -2.119 -3.281 1 98.88 28 LEU B CA 1
ATOM 1553 C C . LEU B 1 28 ? -16.984 -2.725 -3.834 1 98.88 28 LEU B C 1
ATOM 1555 O O . LEU B 1 28 ? -17.203 -3.932 -3.711 1 98.88 28 LEU B O 1
ATOM 1559 N N . GLU B 1 29 ? -17.828 -1.893 -4.391 1 98.56 29 GLU B N 1
ATOM 1560 C CA . GLU B 1 29 ? -19 -2.408 -5.078 1 98.56 29 GLU B CA 1
ATOM 1561 C C . GLU B 1 29 ? -18.625 -3.279 -6.27 1 98.56 29 GLU B C 1
ATOM 1563 O O . GLU B 1 29 ? -19.172 -4.363 -6.457 1 98.56 29 GLU B O 1
ATOM 1568 N N . GLU B 1 30 ? -17.719 -2.826 -7.047 1 98.38 30 GLU B N 1
ATOM 1569 C CA . GLU B 1 30 ? -17.234 -3.57 -8.203 1 98.38 30 GLU B CA 1
ATOM 1570 C C . GLU B 1 30 ? -16.609 -4.902 -7.785 1 98.38 30 GLU B C 1
ATOM 1572 O O . GLU B 1 30 ? -16.812 -5.922 -8.445 1 98.38 30 GLU B O 1
ATOM 1577 N N . LEU B 1 31 ? -15.836 -4.879 -6.699 1 98.81 31 LEU B N 1
ATOM 1578 C CA . LEU B 1 31 ? -15.242 -6.109 -6.188 1 98.81 31 LEU B CA 1
ATOM 1579 C C . LEU B 1 31 ? -16.328 -7.109 -5.789 1 98.81 31 LEU B C 1
ATOM 1581 O O . LEU B 1 31 ? -16.25 -8.289 -6.148 1 98.81 31 LEU B O 1
ATOM 1585 N N . ALA B 1 32 ? -17.312 -6.613 -5.09 1 98.75 32 ALA B N 1
ATOM 1586 C CA . ALA B 1 32 ? -18.406 -7.492 -4.676 1 98.75 32 ALA B CA 1
ATOM 1587 C C . ALA B 1 32 ? -19.141 -8.07 -5.887 1 98.75 32 ALA B C 1
ATOM 1589 O O . ALA B 1 32 ? -19.453 -9.258 -5.918 1 98.75 32 ALA B O 1
ATOM 1590 N N . GLU B 1 33 ? -19.328 -7.297 -6.918 1 98.38 33 GLU B N 1
ATOM 1591 C CA . GLU B 1 33 ? -20.094 -7.691 -8.094 1 98.38 33 GLU B CA 1
ATOM 1592 C C . GLU B 1 33 ? -19.312 -8.68 -8.961 1 98.38 33 GLU B C 1
ATOM 1594 O O . GLU B 1 33 ? -19.906 -9.531 -9.625 1 98.38 33 GLU B O 1
ATOM 1599 N N . SER B 1 34 ? -18.047 -8.578 -8.93 1 98.31 34 SER B N 1
ATOM 1600 C CA . SER B 1 34 ? -17.234 -9.391 -9.828 1 98.31 34 SER B CA 1
ATOM 1601 C C . SER B 1 34 ? -16.703 -10.633 -9.117 1 98.31 34 SER B C 1
ATOM 1603 O O . SER B 1 34 ? -15.875 -11.359 -9.672 1 98.31 34 SER B O 1
ATOM 1605 N N . THR B 1 35 ? -17.062 -10.805 -7.887 1 98.62 35 THR B N 1
ATOM 1606 C CA . THR B 1 35 ? -16.609 -11.93 -7.086 1 98.62 35 THR B CA 1
ATOM 1607 C C . THR B 1 35 ? -17.734 -12.93 -6.859 1 98.62 35 THR B C 1
ATOM 1609 O O . THR B 1 35 ? -18.875 -12.531 -6.613 1 98.62 35 THR B O 1
ATOM 1612 N N . GLU B 1 36 ? -17.469 -14.258 -6.938 1 98.19 36 GLU B N 1
ATOM 1613 C CA . GLU B 1 36 ? -18.484 -15.273 -6.703 1 98.19 36 GLU B CA 1
ATOM 1614 C C . GLU B 1 36 ? -18.344 -15.898 -5.316 1 98.19 36 GLU B C 1
ATOM 1616 O O . GLU B 1 36 ? -19.312 -16.438 -4.766 1 98.19 36 GLU B O 1
ATOM 1621 N N . ASN B 1 37 ? -17.109 -15.922 -4.746 1 97.75 37 ASN B N 1
ATOM 1622 C CA . ASN B 1 37 ? -16.922 -16.406 -3.385 1 97.75 37 ASN B CA 1
ATOM 1623 C C . ASN B 1 37 ? -17.781 -15.633 -2.393 1 97.75 37 ASN B C 1
ATOM 1625 O O . ASN B 1 37 ? -17.562 -14.445 -2.158 1 97.75 37 ASN B O 1
ATOM 1629 N N . GLU B 1 38 ? -18.656 -16.25 -1.71 1 98.25 38 GLU B N 1
ATOM 1630 C CA . GLU B 1 38 ? -19.688 -15.594 -0.905 1 98.25 38 GLU B CA 1
ATOM 1631 C C . GLU B 1 38 ? -19.078 -14.875 0.295 1 98.25 38 GLU B C 1
ATOM 1633 O O . GLU B 1 38 ? -19.516 -13.797 0.675 1 98.25 38 GLU B O 1
ATOM 1638 N N . GLU B 1 39 ? -18.141 -15.461 0.918 1 98.44 39 GLU B N 1
ATOM 1639 C CA . GLU B 1 39 ? -17.5 -14.836 2.07 1 98.44 39 GLU B CA 1
ATOM 1640 C C . GLU B 1 39 ? -16.766 -13.562 1.666 1 98.44 39 GLU B C 1
ATOM 1642 O O . GLU B 1 39 ? -16.828 -12.555 2.381 1 98.44 39 GLU B O 1
ATOM 1647 N N . ALA B 1 40 ? -16.125 -13.602 0.519 1 98.62 40 ALA B N 1
ATOM 1648 C CA . ALA B 1 40 ? -15.43 -12.422 0.005 1 98.62 40 ALA B CA 1
ATOM 1649 C C . ALA B 1 40 ? -16.422 -11.312 -0.346 1 98.62 40 ALA B C 1
ATOM 1651 O O . ALA B 1 40 ? -16.203 -10.141 -0.034 1 98.62 40 ALA B O 1
ATOM 1652 N N . VAL B 1 41 ? -17.516 -11.672 -0.951 1 98.81 41 VAL B N 1
ATOM 1653 C CA . VAL B 1 41 ? -18.562 -10.711 -1.313 1 98.81 41 VAL B CA 1
ATOM 1654 C C . VAL B 1 41 ? -19.062 -10 -0.06 1 98.81 41 VAL B C 1
ATOM 1656 O O . VAL B 1 41 ? -19.141 -8.766 -0.029 1 98.81 41 VAL B O 1
ATOM 1659 N N . ARG B 1 42 ? -19.312 -10.734 0.94 1 98.75 42 ARG B N 1
ATOM 1660 C CA . ARG B 1 42 ? -19.797 -10.164 2.189 1 98.75 42 ARG B CA 1
ATOM 1661 C C . ARG B 1 42 ? -18.781 -9.219 2.801 1 98.75 42 ARG B C 1
ATOM 1663 O O . ARG B 1 42 ? -19.125 -8.148 3.305 1 98.75 42 ARG B O 1
ATOM 1670 N N . ALA B 1 43 ? -17.531 -9.656 2.746 1 98.81 43 ALA B N 1
ATOM 1671 C CA . ALA B 1 43 ? -16.469 -8.82 3.289 1 98.81 43 ALA B CA 1
ATOM 1672 C C . ALA B 1 43 ? -16.391 -7.488 2.549 1 98.81 43 ALA B C 1
ATOM 1674 O O . ALA B 1 43 ? -16.219 -6.434 3.168 1 98.81 43 ALA B O 1
ATOM 1675 N N . PHE B 1 44 ? -16.516 -7.496 1.232 1 98.94 44 PHE B N 1
ATOM 1676 C CA . PHE B 1 44 ? -16.469 -6.277 0.435 1 98.94 44 PHE B CA 1
ATOM 1677 C C . PHE B 1 44 ? -17.656 -5.379 0.752 1 98.94 44 PHE B C 1
ATOM 1679 O O . PHE B 1 44 ? -17.5 -4.164 0.904 1 98.94 44 PHE B O 1
ATOM 1686 N N . GLU B 1 45 ? -18.797 -5.988 0.855 1 98.75 45 GLU B N 1
ATOM 1687 C CA . GLU B 1 45 ? -20 -5.219 1.133 1 98.75 45 GLU B CA 1
ATOM 1688 C C . GLU B 1 45 ? -19.938 -4.582 2.52 1 98.75 45 GLU B C 1
ATOM 1690 O O . GLU B 1 45 ? -20.297 -3.414 2.688 1 98.75 45 GLU B O 1
ATOM 1695 N N . GLU B 1 46 ? -19.547 -5.352 3.453 1 98.75 46 GLU B N 1
ATOM 1696 C CA . GLU B 1 46 ? -19.406 -4.824 4.805 1 98.75 46 GLU B CA 1
ATOM 1697 C C . GLU B 1 46 ? -18.375 -3.691 4.852 1 98.75 46 GLU B C 1
ATOM 1699 O O . GLU B 1 46 ? -18.594 -2.682 5.523 1 98.75 46 GLU B O 1
ATOM 1704 N N . HIS B 1 47 ? -17.297 -3.895 4.137 1 98.88 47 HIS B N 1
ATOM 1705 C CA . HIS B 1 47 ? -16.25 -2.867 4.176 1 98.88 47 HIS B CA 1
ATOM 1706 C C . HIS B 1 47 ? -16.703 -1.614 3.426 1 98.88 47 HIS B C 1
ATOM 1708 O O . HIS B 1 47 ? -16.234 -0.512 3.727 1 98.88 47 HIS B O 1
ATOM 1714 N N . ARG B 1 48 ? -17.531 -1.758 2.408 1 98.81 48 ARG B N 1
ATOM 1715 C CA . ARG B 1 48 ? -18.078 -0.58 1.739 1 98.81 48 ARG B CA 1
ATOM 1716 C C . ARG B 1 48 ? -18.859 0.295 2.719 1 98.81 48 ARG B C 1
ATOM 1718 O O . ARG B 1 48 ? -18.719 1.521 2.699 1 98.81 48 ARG B O 1
ATOM 1725 N N . ASP B 1 49 ? -19.656 -0.352 3.562 1 98.69 49 ASP B N 1
ATOM 1726 C CA . ASP B 1 49 ? -20.391 0.395 4.578 1 98.69 49 ASP B CA 1
ATOM 1727 C C . ASP B 1 49 ? -19.438 1.084 5.551 1 98.69 49 ASP B C 1
ATOM 1729 O O . ASP B 1 49 ? -19.641 2.244 5.91 1 98.69 49 ASP B O 1
ATOM 1733 N N . GLU B 1 50 ? -18.5 0.352 5.949 1 98.88 50 GLU B N 1
ATOM 1734 C CA . GLU B 1 50 ? -17.484 0.917 6.836 1 98.88 50 GLU B CA 1
ATOM 1735 C C . GLU B 1 50 ? -16.766 2.102 6.18 1 98.88 50 GLU B C 1
ATOM 1737 O O . GLU B 1 50 ? -16.484 3.1 6.84 1 98.88 50 GLU B O 1
ATOM 1742 N N . THR B 1 51 ? -16.438 1.994 4.844 1 98.88 51 THR B N 1
ATOM 1743 C CA . THR B 1 51 ? -15.758 3.039 4.09 1 98.88 51 THR B CA 1
ATOM 1744 C C . THR B 1 51 ? -16.609 4.309 4.035 1 98.88 51 THR B C 1
ATOM 1746 O O . THR B 1 51 ? -16.062 5.418 4.082 1 98.88 51 THR B O 1
ATOM 1749 N N . GLN B 1 52 ? -17.922 4.148 3.959 1 98.75 52 GLN B N 1
ATOM 1750 C CA . GLN B 1 52 ? -18.797 5.32 4.062 1 98.75 52 GLN B CA 1
ATOM 1751 C C . GLN B 1 52 ? -18.625 6.012 5.41 1 98.75 52 GLN B C 1
ATOM 1753 O O . GLN B 1 52 ? -18.641 7.242 5.488 1 98.75 52 GLN B O 1
ATOM 1758 N N . GLY B 1 53 ? -18.516 5.242 6.434 1 98.81 53 GLY B N 1
ATOM 1759 C CA . GLY B 1 53 ? -18.219 5.805 7.742 1 98.81 53 GLY B CA 1
ATOM 1760 C C . GLY B 1 53 ? -16.906 6.547 7.777 1 98.81 53 GLY B C 1
ATOM 1761 O O . GLY B 1 53 ? -16.781 7.578 8.445 1 98.81 53 GLY B O 1
ATOM 1762 N N . HIS B 1 54 ? -15.844 6.02 7.074 1 98.88 54 HIS B N 1
ATOM 1763 C CA . HIS B 1 54 ? -14.562 6.715 6.969 1 98.88 54 HIS B CA 1
ATOM 1764 C C . HIS B 1 54 ? -14.734 8.086 6.32 1 98.88 54 HIS B C 1
ATOM 1766 O O . HIS B 1 54 ? -14.156 9.07 6.785 1 98.88 54 HIS B O 1
ATOM 1772 N N . VAL B 1 55 ? -15.508 8.117 5.215 1 98.81 55 VAL B N 1
ATOM 1773 C CA . VAL B 1 55 ? -15.773 9.367 4.52 1 98.81 55 VAL B CA 1
ATOM 1774 C C . VAL B 1 55 ? -16.406 10.375 5.484 1 98.81 55 VAL B C 1
ATOM 1776 O O . VAL B 1 55 ? -15.984 11.531 5.551 1 98.81 55 VAL B O 1
ATOM 1779 N N . ASP B 1 56 ? -17.406 9.969 6.266 1 98.81 56 ASP B N 1
ATOM 1780 C CA . ASP B 1 56 ? -18.078 10.844 7.215 1 98.81 56 ASP B CA 1
ATOM 1781 C C . ASP B 1 56 ? -17.109 11.383 8.266 1 98.81 56 ASP B C 1
ATOM 1783 O O . ASP B 1 56 ? -17.125 12.57 8.586 1 98.81 56 ASP B O 1
ATOM 1787 N N . ARG B 1 57 ? -16.25 10.531 8.781 1 98.81 57 ARG B N 1
ATOM 1788 C CA . ARG B 1 57 ? -15.297 10.953 9.797 1 98.81 57 ARG B CA 1
ATOM 1789 C C . ARG B 1 57 ? -14.266 11.914 9.211 1 98.81 57 ARG B C 1
ATOM 1791 O O . ARG B 1 57 ? -13.828 12.844 9.891 1 98.81 57 ARG B O 1
ATOM 1798 N N . LEU B 1 58 ? -13.883 11.641 7.926 1 98.81 58 LEU B N 1
ATOM 1799 C CA . LEU B 1 58 ? -12.953 12.57 7.285 1 98.81 58 LEU B CA 1
ATOM 1800 C C . LEU B 1 58 ? -13.586 13.953 7.141 1 98.81 58 LEU B C 1
ATOM 1802 O O . LEU B 1 58 ? -12.898 14.969 7.293 1 98.81 58 LEU B O 1
ATOM 1806 N N . GLU B 1 59 ? -14.875 14 6.832 1 98.75 59 GLU B N 1
ATOM 1807 C CA . GLU B 1 59 ? -15.562 15.289 6.734 1 98.75 59 GLU B CA 1
ATOM 1808 C C . GLU B 1 59 ? -15.594 16 8.078 1 98.75 59 GLU B C 1
ATOM 1810 O O . GLU B 1 59 ? -15.453 17.219 8.141 1 98.75 59 GLU B O 1
ATOM 1815 N N . GLU B 1 60 ? -15.773 15.281 9.156 1 98.75 60 GLU B N 1
ATOM 1816 C CA . GLU B 1 60 ? -15.672 15.867 10.492 1 98.75 60 GLU B CA 1
ATOM 1817 C C . GLU B 1 60 ? -14.281 16.438 10.742 1 98.75 60 GLU B C 1
ATOM 1819 O O . GLU B 1 60 ? -14.133 17.5 11.352 1 98.75 60 GLU B O 1
ATOM 1824 N N . VAL B 1 61 ? -13.242 15.75 10.297 1 98.75 61 VAL B N 1
ATOM 1825 C CA . VAL B 1 61 ? -11.867 16.219 10.469 1 98.75 61 VAL B CA 1
ATOM 1826 C C . VAL B 1 61 ? -11.672 17.531 9.703 1 98.75 61 VAL B C 1
ATOM 1828 O O . VAL B 1 61 ? -11.062 18.469 10.219 1 98.75 61 VAL B O 1
ATOM 1831 N N . PHE B 1 62 ? -12.18 17.531 8.414 1 98.62 62 PHE B N 1
ATOM 1832 C CA . PHE B 1 62 ? -12.125 18.766 7.656 1 98.62 62 PHE B CA 1
ATOM 1833 C C . PHE B 1 62 ? -12.758 19.922 8.438 1 98.62 62 PHE B C 1
ATOM 1835 O O . PHE B 1 62 ? -12.203 21.016 8.508 1 98.62 62 PHE B O 1
ATOM 1842 N N . GLU B 1 63 ? -13.906 19.703 9.023 1 98.12 63 GLU B N 1
ATOM 1843 C CA . GLU B 1 63 ? -14.594 20.719 9.812 1 98.12 63 GLU B CA 1
ATOM 1844 C C . GLU B 1 63 ? -13.742 21.172 10.992 1 98.12 63 GLU B C 1
ATOM 1846 O O . GLU B 1 63 ? -13.664 22.359 11.297 1 98.12 63 GLU B O 1
ATOM 1851 N N . MET B 1 64 ? -13.156 20.266 11.672 1 97.56 64 MET B N 1
ATOM 1852 C CA . MET B 1 64 ? -12.352 20.531 12.859 1 97.56 64 MET B CA 1
ATOM 1853 C C . MET B 1 64 ? -11.18 21.453 12.523 1 97.56 64 MET B C 1
ATOM 1855 O O . MET B 1 64 ? -10.75 22.25 13.359 1 97.56 64 MET B O 1
ATOM 1859 N N . ILE B 1 65 ? -10.711 21.375 11.305 1 95.69 65 ILE B N 1
ATOM 1860 C CA . ILE B 1 65 ? -9.531 22.156 10.969 1 95.69 65 ILE B CA 1
ATOM 1861 C C . ILE B 1 65 ? -9.945 23.406 10.195 1 95.69 65 ILE B C 1
ATOM 1863 O O . ILE B 1 65 ? -9.102 24.141 9.68 1 95.69 65 ILE B O 1
ATOM 1867 N N . GLY B 1 66 ? -11.242 23.562 10.016 1 96.56 66 GLY B N 1
ATOM 1868 C CA . GLY B 1 66 ? -11.797 24.781 9.438 1 96.56 66 GLY B CA 1
ATOM 1869 C C . GLY B 1 66 ? -11.703 24.812 7.922 1 96.56 66 GLY B C 1
ATOM 1870 O O . GLY B 1 66 ? -11.578 25.891 7.332 1 96.56 66 GLY B O 1
ATOM 1871 N N . GLU B 1 67 ? -11.602 23.703 7.309 1 96.31 67 GLU B N 1
ATOM 1872 C CA . GLU B 1 67 ? -11.531 23.609 5.855 1 96.31 67 GLU B CA 1
ATOM 1873 C C . GLU B 1 67 ? -12.719 22.828 5.293 1 96.31 67 GLU B C 1
ATOM 1875 O O . GLU B 1 67 ? -13.203 21.891 5.922 1 96.31 67 GLU B O 1
ATOM 1880 N N . PRO B 1 68 ? -13.219 23.203 4.145 1 97.06 68 PRO B N 1
ATOM 1881 C CA . PRO B 1 68 ? -14.234 22.375 3.488 1 97.06 68 PRO B CA 1
ATOM 1882 C C . PRO B 1 68 ? -13.656 21.062 2.949 1 97.06 68 PRO B C 1
ATOM 1884 O O . PRO B 1 68 ? -12.492 21.016 2.545 1 97.06 68 PRO B O 1
ATOM 1887 N N . PRO B 1 69 ? -14.492 20.047 2.961 1 96.75 69 PRO B N 1
ATOM 1888 C CA . PRO B 1 69 ? -14.008 18.812 2.34 1 96.75 69 PRO B CA 1
ATOM 1889 C C . PRO B 1 69 ? -13.719 18.969 0.849 1 96.75 69 PRO B C 1
ATOM 1891 O O . PRO B 1 69 ? -14.562 19.469 0.102 1 96.75 69 PRO B O 1
ATOM 1894 N N . GLU B 1 70 ? -12.555 18.656 0.466 1 94.69 70 GLU B N 1
ATOM 1895 C CA . GLU B 1 70 ? -12.148 18.703 -0.935 1 94.69 70 GLU B CA 1
ATOM 1896 C C . GLU B 1 70 ? -11.344 17.469 -1.325 1 94.69 70 GLU B C 1
ATOM 1898 O O . GLU B 1 70 ? -10.625 16.906 -0.501 1 94.69 70 GLU B O 1
ATOM 1903 N N . GLU B 1 71 ? -11.578 17.109 -2.545 1 89.94 71 GLU B N 1
ATOM 1904 C CA . GLU B 1 71 ? -10.828 15.969 -3.082 1 89.94 71 GLU B CA 1
ATOM 1905 C C . GLU B 1 71 ? -9.633 16.438 -3.902 1 89.94 71 GLU B C 1
ATOM 1907 O O . GLU B 1 71 ? -9.719 17.422 -4.637 1 89.94 71 GLU B O 1
ATOM 1912 N N . GLU B 1 72 ? -8.609 15.75 -3.695 1 88.38 72 GLU B N 1
ATOM 1913 C CA . GLU B 1 72 ? -7.469 15.844 -4.602 1 88.38 72 GLU B CA 1
ATOM 1914 C C . GLU B 1 72 ? -7.148 14.5 -5.238 1 88.38 72 GLU B C 1
ATOM 1916 O O . GLU B 1 72 ? -6.93 13.508 -4.535 1 88.38 72 GLU B O 1
ATOM 1921 N N . GLU B 1 73 ? -7.203 14.578 -6.527 1 88.56 73 GLU B N 1
ATOM 1922 C CA . GLU B 1 73 ? -6.895 13.328 -7.207 1 88.56 73 GLU B CA 1
ATOM 1923 C C . GLU B 1 73 ? -5.559 12.758 -6.734 1 88.56 73 GLU B C 1
ATOM 1925 O O . GLU B 1 73 ? -4.578 13.492 -6.609 1 88.56 73 GLU B O 1
ATOM 1930 N N . CYS B 1 74 ? -5.656 11.555 -6.48 1 88.81 74 CYS B N 1
ATOM 1931 C CA . CYS B 1 74 ? -4.473 10.898 -5.945 1 88.81 74 CYS B CA 1
ATOM 1932 C C . CYS B 1 74 ? -3.998 9.781 -6.871 1 88.81 74 CYS B C 1
ATOM 1934 O O . CYS B 1 74 ? -4.688 8.781 -7.047 1 88.81 74 CYS B O 1
ATOM 1936 N N . GLU B 1 75 ? -2.83 9.898 -7.312 1 95.75 75 GLU B N 1
ATOM 1937 C CA . GLU B 1 75 ? -2.279 8.953 -8.273 1 95.75 75 GLU B CA 1
ATOM 1938 C C . GLU B 1 75 ? -2.051 7.586 -7.641 1 95.75 75 GLU B C 1
ATOM 1940 O O . GLU B 1 75 ? -2.117 6.559 -8.32 1 95.75 75 GLU B O 1
ATOM 1945 N N . GLY B 1 76 ? -1.82 7.582 -6.355 1 97.25 76 GLY B N 1
ATOM 1946 C CA . GLY B 1 76 ? -1.588 6.324 -5.664 1 97.25 76 GLY B CA 1
ATOM 1947 C C . GLY B 1 76 ? -2.756 5.363 -5.77 1 97.25 76 GLY B C 1
ATOM 1948 O O . GLY B 1 76 ? -2.635 4.289 -6.363 1 97.25 76 GLY B O 1
ATOM 1949 N N . ILE B 1 77 ? -3.941 5.789 -5.328 1 98.31 77 ILE B N 1
ATOM 1950 C CA . ILE B 1 77 ? -5.117 4.93 -5.344 1 98.31 77 ILE B CA 1
ATOM 1951 C C . ILE B 1 77 ? -5.559 4.684 -6.789 1 98.31 77 ILE B C 1
ATOM 1953 O O . ILE B 1 77 ? -6.027 3.594 -7.121 1 98.31 77 ILE B O 1
ATOM 1957 N N . GLN B 1 78 ? -5.441 5.672 -7.652 1 97.94 78 GLN B N 1
ATOM 1958 C CA . GLN B 1 78 ? -5.785 5.492 -9.055 1 97.94 78 GLN B CA 1
ATOM 1959 C C . GLN B 1 78 ? -4.91 4.422 -9.703 1 97.94 78 GLN B C 1
ATOM 1961 O O . GLN B 1 78 ? -5.383 3.65 -10.547 1 97.94 78 GLN B O 1
ATOM 1966 N N . GLY B 1 79 ? -3.643 4.473 -9.359 1 98.19 79 GLY B N 1
ATOM 1967 C CA . GLY B 1 79 ? -2.748 3.443 -9.867 1 98.19 79 GLY B CA 1
ATOM 1968 C C . GLY B 1 79 ? -3.17 2.041 -9.469 1 98.19 79 GLY B C 1
ATOM 1969 O O . GLY B 1 79 ? -3.125 1.117 -10.281 1 98.19 79 GLY B O 1
ATOM 1970 N N . LEU B 1 80 ? -3.584 1.869 -8.234 1 98.38 80 LEU B N 1
ATOM 1971 C CA . LEU B 1 80 ? -4.039 0.568 -7.758 1 98.38 80 LEU B CA 1
ATOM 1972 C C . LEU B 1 80 ? -5.32 0.146 -8.469 1 98.38 80 LEU B C 1
ATOM 1974 O O . LEU B 1 80 ? -5.492 -1.029 -8.805 1 98.38 80 LEU B O 1
ATOM 1978 N N . ILE B 1 81 ? -6.215 1.091 -8.688 1 98.12 81 ILE B N 1
ATOM 1979 C CA . ILE B 1 81 ? -7.461 0.818 -9.391 1 98.12 81 ILE B CA 1
ATOM 1980 C C . ILE B 1 81 ? -7.16 0.394 -10.828 1 98.12 81 ILE B C 1
ATOM 1982 O O . ILE B 1 81 ? -7.699 -0.602 -11.312 1 98.12 81 ILE B O 1
ATOM 1986 N N . ARG B 1 82 ? -6.242 1.098 -11.477 1 97.38 82 ARG B N 1
ATOM 1987 C CA . ARG B 1 82 ? -5.859 0.751 -12.844 1 97.38 82 ARG B CA 1
ATOM 1988 C C . ARG B 1 82 ? -5.195 -0.622 -12.898 1 97.38 82 ARG B C 1
ATOM 1990 O O . ARG B 1 82 ? -5.371 -1.364 -13.867 1 97.38 82 ARG B O 1
ATOM 1997 N N . GLU B 1 83 ? -4.41 -0.889 -11.93 1 97.25 83 GLU B N 1
ATOM 1998 C CA . GLU B 1 83 ? -3.803 -2.213 -11.852 1 97.25 83 GLU B CA 1
ATOM 1999 C C . GLU B 1 83 ? -4.867 -3.307 -11.797 1 97.25 83 GLU B C 1
ATOM 2001 O O . GLU B 1 83 ? -4.766 -4.316 -12.5 1 97.25 83 GLU B O 1
ATOM 2006 N N . HIS B 1 84 ? -5.859 -3.119 -10.969 1 97.44 84 HIS B N 1
ATOM 2007 C CA . HIS B 1 84 ? -6.961 -4.066 -10.859 1 97.44 84 HIS B CA 1
ATOM 2008 C C . HIS B 1 84 ? -7.695 -4.215 -12.188 1 97.44 84 HIS B C 1
ATOM 2010 O O . HIS B 1 84 ? -7.941 -5.332 -12.648 1 97.44 84 HIS B O 1
ATOM 2016 N N . GLU B 1 85 ? -8.008 -3.102 -12.805 1 96.5 85 GLU B N 1
ATOM 2017 C CA . GLU B 1 85 ? -8.719 -3.104 -14.078 1 96.5 85 GLU B CA 1
ATOM 2018 C C . GLU B 1 85 ? -7.898 -3.801 -15.164 1 96.5 85 GLU B C 1
ATOM 2020 O O . GLU B 1 85 ? -8.453 -4.523 -16 1 96.5 85 GLU B O 1
ATOM 2025 N N . GLY B 1 86 ? -6.633 -3.523 -15.141 1 95.12 86 GLY B N 1
ATOM 2026 C CA . GLY B 1 86 ? -5.754 -4.18 -16.094 1 95.12 86 GLY B CA 1
ATOM 2027 C C . GLY B 1 86 ? -5.766 -5.691 -15.969 1 95.12 86 GLY B C 1
ATOM 2028 O O . GLY B 1 86 ? -5.711 -6.402 -16.969 1 95.12 86 GLY B O 1
ATOM 2029 N N . PHE B 1 87 ? -5.832 -6.145 -14.773 1 96.56 87 PHE B N 1
ATOM 2030 C CA . PHE B 1 87 ? -5.871 -7.59 -14.594 1 96.56 87 PHE B CA 1
ATOM 2031 C C . PHE B 1 87 ? -7.191 -8.164 -15.094 1 96.56 87 PHE B C 1
ATOM 2033 O O . PHE B 1 87 ? -7.223 -9.234 -15.703 1 96.56 87 PHE B O 1
ATOM 2040 N N . ILE B 1 88 ? -8.289 -7.508 -14.828 1 95.75 88 ILE B N 1
ATOM 2041 C CA . ILE B 1 88 ? -9.602 -7.945 -15.273 1 95.75 88 ILE B CA 1
ATOM 2042 C C . ILE B 1 88 ? -9.617 -8.07 -16.797 1 95.75 88 ILE B C 1
ATOM 2044 O O . ILE B 1 88 ? -10.219 -8.992 -17.344 1 95.75 88 ILE B O 1
ATOM 2048 N N . GLU B 1 89 ? -8.984 -7.211 -17.438 1 95.38 89 GLU B N 1
ATOM 2049 C CA . GLU B 1 89 ? -8.945 -7.203 -18.906 1 95.38 89 GLU B CA 1
ATOM 2050 C C . GLU B 1 89 ? -8.227 -8.438 -19.438 1 95.38 89 GLU B C 1
ATOM 2052 O O . GLU B 1 89 ? -8.352 -8.773 -20.625 1 95.38 89 GLU B O 1
ATOM 2057 N N . ARG B 1 90 ? -7.492 -9.109 -18.609 1 94.81 90 ARG B N 1
ATOM 2058 C CA . ARG B 1 90 ? -6.801 -10.32 -19.031 1 94.81 90 ARG B CA 1
ATOM 2059 C C . ARG B 1 90 ? -7.75 -11.516 -19.031 1 94.81 90 ARG B C 1
ATOM 2061 O O . ARG B 1 90 ? -7.34 -12.641 -19.328 1 94.81 90 ARG B O 1
ATOM 2068 N N . ASP B 1 91 ? -8.945 -11.305 -18.688 1 95.44 91 ASP B N 1
ATOM 2069 C CA . ASP B 1 91 ? -10.031 -12.273 -18.766 1 95.44 91 ASP B CA 1
ATOM 2070 C C . ASP B 1 91 ? -9.719 -13.516 -17.938 1 95.44 91 ASP B C 1
ATOM 2072 O O . ASP B 1 91 ? -9.742 -14.633 -18.453 1 95.44 91 ASP B O 1
ATOM 2076 N N . PRO B 1 92 ? -9.469 -13.328 -16.656 1 97 92 PRO B N 1
ATOM 2077 C CA . PRO B 1 92 ? -9.188 -14.477 -15.789 1 97 92 PRO B CA 1
ATOM 2078 C C . PRO B 1 92 ? -10.406 -15.375 -15.594 1 97 92 PRO B C 1
ATOM 2080 O O . PRO B 1 92 ? -11.539 -14.914 -15.688 1 97 92 PRO B O 1
ATOM 2083 N N . ASP B 1 93 ? -10.148 -16.719 -15.328 1 97 93 ASP B N 1
ATOM 2084 C CA . ASP B 1 93 ? -11.227 -17.578 -14.852 1 97 93 ASP B CA 1
ATOM 2085 C C . ASP B 1 93 ? -11.797 -17.062 -13.531 1 97 93 ASP B C 1
ATOM 2087 O O . ASP B 1 93 ? -11.086 -16.453 -12.742 1 97 93 ASP B O 1
ATOM 2091 N N . GLN B 1 94 ? -13.016 -17.406 -13.25 1 97 94 GLN B N 1
ATOM 2092 C CA . GLN B 1 94 ? -13.75 -16.844 -12.125 1 97 94 GLN B CA 1
ATOM 2093 C C . GLN B 1 94 ? -13.047 -17.125 -10.805 1 97 94 GLN B C 1
ATOM 2095 O O . GLN B 1 94 ? -12.922 -16.25 -9.945 1 97 94 GLN B O 1
ATOM 2100 N N . GLY B 1 95 ? -12.617 -18.359 -10.609 1 97.19 95 GLY B N 1
ATOM 2101 C CA . GLY B 1 95 ? -11.93 -18.703 -9.375 1 97.19 95 GLY B CA 1
ATOM 2102 C C . GLY B 1 95 ? -10.656 -17.906 -9.164 1 97.19 95 GLY B C 1
ATOM 2103 O O . GLY B 1 95 ? -10.352 -17.484 -8.047 1 97.19 95 GLY B O 1
ATOM 2104 N N . ILE B 1 96 ? -9.898 -17.688 -10.234 1 97.88 96 ILE B N 1
ATOM 2105 C CA . ILE B 1 96 ? -8.68 -16.891 -10.188 1 97.88 96 ILE B CA 1
ATOM 2106 C C . ILE B 1 96 ? -9.023 -15.43 -9.898 1 97.88 96 ILE B C 1
ATOM 2108 O O . ILE B 1 96 ? -8.352 -14.766 -9.102 1 97.88 96 ILE B O 1
ATOM 2112 N N . LEU B 1 97 ? -10.086 -14.992 -10.539 1 98.06 97 LEU B N 1
ATOM 2113 C CA . LEU B 1 97 ? -10.531 -13.617 -10.32 1 98.06 97 LEU B CA 1
ATOM 2114 C C . LEU B 1 97 ? -10.922 -13.398 -8.859 1 98.06 97 LEU B C 1
ATOM 2116 O O . LEU B 1 97 ? -10.641 -12.336 -8.297 1 98.06 97 LEU B O 1
ATOM 2120 N N . ASP B 1 98 ? -11.539 -14.344 -8.242 1 98.44 98 ASP B N 1
ATOM 2121 C CA . ASP B 1 98 ? -11.938 -14.234 -6.84 1 98.44 98 ASP B CA 1
ATOM 2122 C C . ASP B 1 98 ? -10.719 -14.062 -5.941 1 98.44 98 ASP B C 1
ATOM 2124 O O . ASP B 1 98 ? -10.711 -13.203 -5.051 1 98.44 98 ASP B O 1
ATOM 2128 N N . VAL B 1 99 ? -9.711 -14.852 -6.168 1 98.19 99 VAL B N 1
ATOM 2129 C CA . VAL B 1 99 ? -8.484 -14.75 -5.391 1 98.19 99 VAL B CA 1
ATOM 2130 C C . VAL B 1 99 ? -7.82 -13.398 -5.645 1 98.19 99 VAL B C 1
ATOM 2132 O O . VAL B 1 99 ? -7.371 -12.734 -4.707 1 98.19 99 VAL B O 1
ATOM 2135 N N . TYR B 1 100 ? -7.812 -13.055 -6.875 1 98.31 100 TYR B N 1
ATOM 2136 C CA . TYR B 1 100 ? -7.172 -11.797 -7.234 1 98.31 100 TYR B CA 1
ATOM 2137 C C . TYR B 1 100 ? -7.895 -10.617 -6.598 1 98.31 100 TYR B C 1
ATOM 2139 O O . TYR B 1 100 ? -7.258 -9.664 -6.137 1 98.31 100 TYR B O 1
ATOM 2147 N N . ASN B 1 101 ? -9.195 -10.609 -6.59 1 98.75 101 ASN B N 1
ATOM 2148 C CA . ASN B 1 101 ? -9.969 -9.531 -5.977 1 98.75 101 ASN B CA 1
ATOM 2149 C C . ASN B 1 101 ? -9.656 -9.391 -4.492 1 98.75 101 ASN B C 1
ATOM 2151 O O . ASN B 1 101 ? -9.547 -8.273 -3.98 1 98.75 101 ASN B O 1
ATOM 2155 N N . LEU B 1 102 ? -9.492 -10.492 -3.84 1 98.69 102 LEU B N 1
ATOM 2156 C CA . LEU B 1 102 ? -9.117 -10.453 -2.432 1 98.69 102 LEU B CA 1
ATOM 2157 C C . LEU B 1 102 ? -7.742 -9.812 -2.254 1 98.69 102 LEU B C 1
ATOM 2159 O O . LEU B 1 102 ? -7.551 -8.984 -1.36 1 98.69 102 LEU B O 1
ATOM 2163 N N . THR B 1 103 ? -6.824 -10.164 -3.1 1 97.94 103 THR B N 1
ATOM 2164 C CA . THR B 1 103 ? -5.461 -9.664 -2.951 1 97.94 103 THR B CA 1
ATOM 2165 C C . THR B 1 103 ? -5.367 -8.203 -3.385 1 97.94 103 THR B C 1
ATOM 2167 O O . THR B 1 103 ? -4.59 -7.434 -2.816 1 97.94 103 THR B O 1
ATOM 2170 N N . ALA B 1 104 ? -6.152 -7.812 -4.406 1 97.88 104 ALA B N 1
ATOM 2171 C CA . ALA B 1 104 ? -6.234 -6.41 -4.812 1 97.88 104 ALA B CA 1
ATOM 2172 C C . ALA B 1 104 ? -6.793 -5.547 -3.684 1 97.88 104 ALA B C 1
ATOM 2174 O O . ALA B 1 104 ? -6.297 -4.445 -3.432 1 97.88 104 ALA B O 1
ATOM 2175 N N . ALA B 1 105 ? -7.793 -6.066 -2.992 1 98.75 105 ALA B N 1
ATOM 2176 C CA . ALA B 1 105 ? -8.344 -5.355 -1.841 1 98.75 105 ALA B CA 1
ATOM 2177 C C . ALA B 1 105 ? -7.297 -5.188 -0.744 1 98.75 105 ALA B C 1
ATOM 2179 O O . ALA B 1 105 ? -7.234 -4.145 -0.091 1 98.75 105 ALA B O 1
ATOM 2180 N N . GLN B 1 106 ? -6.508 -6.23 -0.521 1 98.81 106 GLN B N 1
ATOM 2181 C CA . GLN B 1 106 ? -5.441 -6.125 0.47 1 98.81 106 GLN B CA 1
ATOM 2182 C C . GLN B 1 106 ? -4.465 -5.008 0.114 1 98.81 106 GLN B C 1
ATOM 2184 O O . GLN B 1 106 ? -4.02 -4.262 0.989 1 98.81 106 GLN B O 1
ATOM 2189 N N . LYS B 1 107 ? -4.105 -4.82 -1.138 1 98.5 107 LYS B N 1
ATOM 2190 C CA . LYS B 1 107 ? -3.223 -3.736 -1.557 1 98.5 107 LYS B CA 1
ATOM 2191 C C . LYS B 1 107 ? -3.826 -2.377 -1.221 1 98.5 107 LYS B C 1
ATOM 2193 O O . LYS B 1 107 ? -3.127 -1.481 -0.742 1 98.5 107 LYS B O 1
ATOM 2198 N N . THR B 1 108 ? -5.102 -2.238 -1.44 1 98.62 108 THR B N 1
ATOM 2199 C CA . THR B 1 108 ? -5.762 -0.974 -1.14 1 98.62 108 THR B CA 1
ATOM 2200 C C . THR B 1 108 ? -5.762 -0.708 0.363 1 98.62 108 THR B C 1
ATOM 2202 O O . THR B 1 108 ? -5.574 0.43 0.798 1 98.62 108 THR B O 1
ATOM 2205 N N . GLU B 1 109 ? -6.008 -1.755 1.116 1 98.88 109 GLU B N 1
ATOM 2206 C CA . GLU B 1 109 ? -5.953 -1.586 2.564 1 98.88 109 GLU B CA 1
ATOM 2207 C C . GLU B 1 109 ? -4.566 -1.141 3.018 1 98.88 109 GLU B C 1
ATOM 2209 O O . GLU B 1 109 ? -4.441 -0.299 3.91 1 98.88 109 GLU B O 1
ATOM 2214 N N . HIS B 1 110 ? -3.547 -1.741 2.475 1 98.88 110 HIS B N 1
ATOM 2215 C CA . HIS B 1 110 ? -2.188 -1.325 2.803 1 98.88 110 HIS B CA 1
ATOM 2216 C C . HIS B 1 110 ? -1.971 0.149 2.479 1 98.88 110 HIS B C 1
ATOM 2218 O O . HIS B 1 110 ? -1.32 0.868 3.242 1 98.88 110 HIS B O 1
ATOM 2224 N N 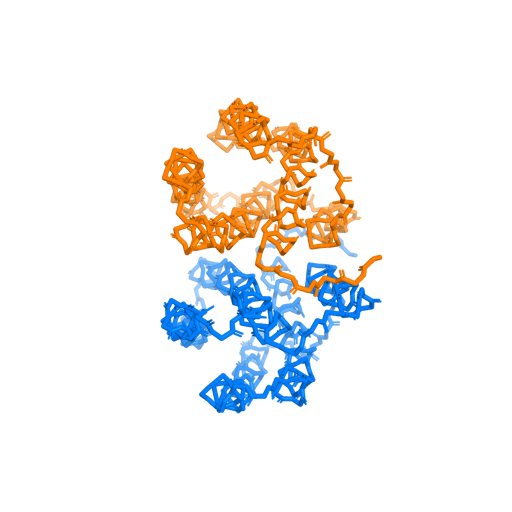. TYR B 1 111 ? -2.48 0.603 1.354 1 98.75 111 TYR B N 1
ATOM 2225 C CA . TYR B 1 111 ? -2.398 2.018 1.012 1 98.75 111 TYR B CA 1
ATOM 2226 C C . TYR B 1 111 ? -3.096 2.875 2.064 1 98.75 111 TYR B C 1
ATOM 2228 O O . TYR B 1 111 ? -2.547 3.883 2.514 1 98.75 111 TYR B O 1
ATOM 2236 N N . GLU B 1 112 ? -4.262 2.469 2.459 1 98.81 112 GLU B N 1
ATOM 2237 C CA . GLU B 1 112 ? -5.039 3.217 3.441 1 98.81 112 GLU B CA 1
ATOM 2238 C C . GLU B 1 112 ? -4.352 3.219 4.805 1 98.81 112 GLU B C 1
ATOM 2240 O O . GLU B 1 112 ? -4.336 4.238 5.496 1 98.81 112 GLU B O 1
ATOM 2245 N N . ILE B 1 113 ? -3.826 2.1 5.16 1 98.88 113 ILE B N 1
ATOM 2246 C CA . ILE B 1 113 ? -3.131 2.002 6.441 1 98.88 113 ILE B CA 1
ATOM 2247 C C . ILE B 1 113 ? -1.936 2.953 6.453 1 98.88 113 ILE B C 1
ATOM 2249 O O . ILE B 1 113 ? -1.689 3.637 7.449 1 98.88 113 ILE B O 1
ATOM 2253 N N . ALA B 1 114 ? -1.224 2.994 5.348 1 98.62 114 ALA B N 1
ATOM 2254 C CA . ALA B 1 114 ? -0.117 3.941 5.242 1 98.62 114 ALA B CA 1
ATOM 2255 C C . ALA B 1 114 ? -0.615 5.379 5.352 1 98.62 114 ALA B C 1
ATOM 2257 O O . ALA B 1 114 ? -0.059 6.18 6.109 1 98.62 114 ALA B O 1
ATOM 2258 N N . ALA B 1 115 ? -1.65 5.711 4.602 1 98.44 115 ALA B N 1
ATOM 2259 C CA . ALA B 1 115 ? -2.195 7.066 4.562 1 98.44 115 ALA B CA 1
ATOM 2260 C C . ALA B 1 115 ? -2.686 7.5 5.941 1 98.44 115 ALA B C 1
ATOM 2262 O O . ALA B 1 115 ? -2.314 8.57 6.43 1 98.44 115 ALA B O 1
ATOM 2263 N N . TYR B 1 116 ? -3.465 6.652 6.59 1 98.75 116 TYR B N 1
ATOM 2264 C CA . TYR B 1 116 ? -4.012 6.996 7.898 1 98.75 116 TYR B CA 1
ATOM 2265 C C . TYR B 1 116 ? -2.914 7.027 8.953 1 98.75 116 TYR B C 1
ATOM 2267 O O . TYR B 1 116 ? -2.965 7.832 9.891 1 98.75 116 TYR B O 1
ATOM 2275 N N . GLY B 1 117 ? -1.965 6.078 8.859 1 98 117 GLY B N 1
ATOM 2276 C CA . GLY B 1 117 ? -0.84 6.133 9.781 1 98 117 GLY B CA 1
ATOM 2277 C C . GLY B 1 117 ? -0.089 7.449 9.727 1 98 117 GLY B C 1
ATOM 2278 O O . GLY B 1 117 ? 0.214 8.039 10.766 1 98 117 GLY B O 1
ATOM 2279 N N . ASN B 1 118 ? 0.186 7.898 8.547 1 97.06 118 ASN B N 1
ATOM 2280 C CA . ASN B 1 118 ? 0.87 9.172 8.344 1 97.06 118 ASN B CA 1
ATOM 2281 C C . ASN B 1 118 ? 0.048 10.344 8.875 1 97.06 118 ASN B C 1
ATOM 2283 O O . ASN B 1 118 ? 0.58 11.219 9.562 1 97.06 118 ASN B O 1
ATOM 2287 N N . LEU B 1 119 ? -1.237 10.352 8.578 1 98.06 119 LEU B N 1
ATOM 2288 C CA . LEU B 1 119 ? -2.125 11.422 9.023 1 98.06 119 LEU B CA 1
ATOM 2289 C C . LEU B 1 119 ? -2.219 11.461 10.547 1 98.06 119 LEU B C 1
ATOM 2291 O O . LEU B 1 119 ? -2.279 12.539 11.141 1 98.06 119 LEU B O 1
ATOM 2295 N N . ALA B 1 120 ? -2.283 10.297 11.125 1 96.06 120 ALA B N 1
ATOM 2296 C CA . ALA B 1 120 ? -2.369 10.227 12.578 1 96.06 120 ALA B CA 1
ATOM 2297 C C . ALA B 1 120 ? -1.143 10.859 13.234 1 96.06 120 ALA B C 1
ATOM 2299 O O . ALA B 1 120 ? -1.264 11.594 14.211 1 96.06 120 ALA B O 1
ATOM 2300 N N . VAL B 1 121 ? 0.028 10.555 12.734 1 95.69 121 VAL B N 1
ATOM 2301 C CA . VAL B 1 121 ? 1.265 11.125 13.258 1 95.69 121 VAL B CA 1
ATOM 2302 C C . VAL B 1 121 ? 1.236 12.648 13.102 1 95.69 121 VAL B C 1
ATOM 2304 O O . VAL B 1 121 ? 1.588 13.375 14.023 1 95.69 121 VAL B O 1
ATOM 2307 N N . LEU B 1 122 ? 0.805 13.156 11.93 1 96.56 122 LEU B N 1
ATOM 2308 C CA . LEU B 1 122 ? 0.725 14.594 11.68 1 96.56 122 LEU B CA 1
ATOM 2309 C C . LEU B 1 122 ? -0.27 15.25 12.633 1 96.56 122 LEU B C 1
ATOM 2311 O O . LEU B 1 122 ? -0 16.328 13.164 1 96.56 122 LEU B O 1
ATOM 2315 N N . ALA B 1 123 ? -1.424 14.602 12.797 1 97.31 123 ALA B N 1
ATOM 2316 C CA . ALA B 1 123 ? -2.426 15.133 13.711 1 97.31 123 ALA B CA 1
ATOM 2317 C C . ALA B 1 123 ? -1.855 15.273 15.125 1 97.31 123 ALA B C 1
ATOM 2319 O O . ALA B 1 123 ? -2.076 16.281 15.789 1 97.31 123 ALA B O 1
ATOM 2320 N N . ASP B 1 124 ? -1.149 14.258 15.531 1 95.12 124 ASP B N 1
ATOM 2321 C CA . ASP B 1 124 ? -0.521 14.281 16.844 1 95.12 124 ASP B CA 1
ATOM 2322 C C . ASP B 1 124 ? 0.475 15.438 16.969 1 95.12 124 ASP B C 1
ATOM 2324 O O . ASP B 1 124 ? 0.472 16.172 17.953 1 95.12 124 ASP B O 1
ATOM 2328 N N . ARG B 1 125 ? 1.262 15.703 16 1 94.88 125 ARG B N 1
ATOM 2329 C CA . ARG B 1 125 ? 2.307 16.719 16.031 1 94.88 125 ARG B CA 1
ATOM 2330 C C . ARG B 1 125 ? 1.707 18.125 15.953 1 94.88 125 ARG B C 1
ATOM 2332 O O . ARG B 1 125 ? 2.309 19.078 16.422 1 94.88 125 ARG B O 1
ATOM 2339 N N . LEU B 1 126 ? 0.545 18.188 15.383 1 96.19 126 LEU B N 1
ATOM 2340 C CA . LEU B 1 126 ? -0.141 19.469 15.227 1 96.19 126 LEU B CA 1
ATOM 2341 C C . LEU B 1 126 ? -1.066 19.734 16.406 1 96.19 126 LEU B C 1
ATOM 2343 O O . LEU B 1 126 ? -1.741 20.766 16.453 1 96.19 126 LEU B O 1
ATOM 2347 N N . GLY B 1 127 ? -1.158 18.781 17.359 1 96.06 127 GLY B N 1
ATOM 2348 C CA . GLY B 1 127 ? -1.983 18.953 18.547 1 96.06 127 GLY B CA 1
ATOM 2349 C C . GLY B 1 127 ? -3.469 18.828 18.266 1 96.06 127 GLY B C 1
ATOM 2350 O O . GLY B 1 127 ? -4.289 19.422 18.953 1 96.06 127 GLY B O 1
ATOM 2351 N N . MET B 1 128 ? -3.793 18.062 17.266 1 96.94 128 MET B N 1
ATOM 2352 C CA . MET B 1 128 ? -5.188 17.859 16.875 1 96.94 128 MET B CA 1
ATOM 2353 C C . MET B 1 128 ? -5.75 16.578 17.484 1 96.94 128 MET B C 1
ATOM 2355 O O . MET B 1 128 ? -6.105 15.656 16.75 1 96.94 128 MET B O 1
ATOM 2359 N N . SER B 1 129 ? -5.992 16.578 18.703 1 97.31 129 SER B N 1
ATOM 2360 C CA . SER B 1 129 ? -6.324 15.367 19.438 1 97.31 129 SER B CA 1
ATOM 2361 C C . SER B 1 129 ? -7.625 14.75 18.938 1 97.31 129 SER B C 1
ATOM 2363 O O . SER B 1 129 ? -7.691 13.547 18.688 1 97.31 129 SER B O 1
ATOM 2365 N N . GLU B 1 130 ? -8.641 15.562 18.797 1 97.88 130 GLU B N 1
ATOM 2366 C CA . GLU B 1 130 ? -9.93 15.031 18.375 1 97.88 130 GLU B CA 1
ATOM 2367 C C . GLU B 1 130 ? -9.867 14.484 16.953 1 97.88 130 GLU B C 1
ATOM 2369 O O . GLU B 1 130 ? -10.398 13.406 16.672 1 97.88 130 GLU B O 1
ATOM 2374 N N . ALA B 1 131 ? -9.258 15.242 16.062 1 98.12 131 ALA B N 1
ATOM 2375 C CA . ALA B 1 131 ? -9.07 14.758 14.703 1 98.12 131 ALA B CA 1
ATOM 2376 C C . ALA B 1 131 ? -8.258 13.469 14.68 1 98.12 131 ALA B C 1
ATOM 2378 O O . ALA B 1 131 ? -8.594 12.531 13.953 1 98.12 131 ALA B O 1
ATOM 2379 N N . GLY B 1 132 ? -7.184 13.461 15.492 1 98.06 132 GLY B N 1
ATOM 2380 C CA . GLY B 1 132 ? -6.359 12.266 15.594 1 98.06 132 GLY B CA 1
ATOM 2381 C C . GLY B 1 132 ? -7.145 11.031 16 1 98.06 132 GLY B C 1
ATOM 2382 O O . GLY B 1 132 ? -6.906 9.938 15.492 1 98.06 132 GLY B O 1
ATOM 2383 N N . ASP B 1 133 ? -8.039 11.219 16.922 1 98.38 133 ASP B N 1
ATOM 2384 C CA . ASP B 1 133 ? -8.852 10.102 17.391 1 98.38 133 ASP B CA 1
ATOM 2385 C C . ASP B 1 133 ? -9.688 9.508 16.25 1 98.38 133 ASP B C 1
ATOM 2387 O O . ASP B 1 133 ? -9.781 8.289 16.125 1 98.38 133 ASP B O 1
ATOM 2391 N N . LEU B 1 134 ? -10.266 10.344 15.469 1 98.69 134 LEU B N 1
ATOM 2392 C CA . LEU B 1 134 ? -11.086 9.891 14.352 1 98.69 134 LEU B CA 1
ATOM 2393 C C . LEU B 1 134 ? -10.227 9.18 13.305 1 98.69 134 LEU B C 1
ATOM 2395 O O . LEU B 1 134 ? -10.625 8.148 12.766 1 98.69 134 LEU B O 1
ATOM 2399 N N . LEU B 1 135 ? -9.078 9.719 12.992 1 98.75 135 LEU B N 1
ATOM 2400 C CA . LEU B 1 135 ? -8.164 9.125 12.016 1 98.75 135 LEU B CA 1
ATOM 2401 C C . LEU B 1 135 ? -7.645 7.781 12.5 1 98.75 135 LEU B C 1
ATOM 2403 O O . LEU B 1 135 ? -7.5 6.844 11.703 1 98.75 135 LEU B O 1
ATOM 2407 N N . HIS B 1 136 ? -7.418 7.695 13.758 1 98.56 136 HIS B N 1
ATOM 2408 C CA . HIS B 1 136 ? -6.988 6.426 14.344 1 98.56 136 HIS B CA 1
ATOM 2409 C C . HIS B 1 136 ? -8.102 5.383 14.266 1 98.56 136 HIS B C 1
ATOM 2411 O O . HIS B 1 136 ? -7.832 4.199 14.055 1 98.56 136 HIS B O 1
ATOM 2417 N N . GLU B 1 137 ? -9.273 5.844 14.516 1 98.62 137 GLU B N 1
ATOM 2418 C CA . GLU B 1 137 ? -10.406 4.926 14.391 1 98.62 137 GLU B CA 1
ATOM 2419 C C . GLU B 1 137 ? -10.484 4.344 12.984 1 98.62 137 GLU B C 1
ATOM 2421 O O . GLU B 1 137 ? -10.656 3.137 12.812 1 98.62 137 GLU B O 1
ATOM 2426 N N . ASN B 1 138 ? -10.383 5.215 11.945 1 98.88 138 ASN B N 1
ATOM 2427 C CA . ASN B 1 138 ? -10.328 4.719 10.57 1 98.88 138 ASN B CA 1
ATOM 2428 C C . ASN B 1 138 ? -9.18 3.736 10.375 1 98.88 138 ASN B C 1
ATOM 2430 O O . ASN B 1 138 ? -9.352 2.689 9.75 1 98.88 138 ASN B O 1
ATOM 2434 N N . LEU B 1 139 ? -7.992 4.055 10.859 1 98.81 139 LEU B N 1
ATOM 2435 C CA . LEU B 1 139 ? -6.809 3.211 10.742 1 98.81 139 LEU B CA 1
ATOM 2436 C C . LEU B 1 139 ? -7.062 1.832 11.344 1 98.81 139 LEU B C 1
ATOM 2438 O O . LEU B 1 139 ? -6.734 0.813 10.734 1 98.81 139 LEU B O 1
ATOM 2442 N N . GLU B 1 140 ? -7.66 1.787 12.516 1 98.75 140 GLU B N 1
ATOM 2443 C CA . GLU B 1 140 ? -7.934 0.521 13.188 1 98.75 140 GLU B CA 1
ATOM 2444 C C . GLU B 1 140 ? -8.898 -0.339 12.375 1 98.75 140 GLU B C 1
ATOM 2446 O O . GLU B 1 140 ? -8.727 -1.558 12.289 1 98.75 140 GLU B O 1
ATOM 2451 N N . GLU B 1 141 ? -9.891 0.283 11.867 1 98.88 141 GLU B N 1
ATOM 2452 C CA . GLU B 1 141 ? -10.852 -0.447 11.047 1 98.88 141 GLU B CA 1
ATOM 2453 C C . GLU B 1 141 ? -10.195 -0.997 9.781 1 98.88 141 GLU B C 1
ATOM 2455 O O . GLU B 1 141 ? -10.484 -2.119 9.359 1 98.88 141 GLU B O 1
ATOM 2460 N N . GLU B 1 142 ? -9.281 -0.225 9.133 1 98.88 142 GLU B N 1
ATOM 2461 C CA . GLU B 1 142 ? -8.547 -0.716 7.969 1 98.88 142 GLU B CA 1
ATOM 2462 C C . GLU B 1 142 ? -7.664 -1.904 8.328 1 98.88 142 GLU B C 1
ATOM 2464 O O . GLU B 1 142 ? -7.547 -2.857 7.559 1 98.88 142 GLU B O 1
ATOM 2469 N N . GLU B 1 143 ? -6.988 -1.802 9.453 1 98.81 143 GLU B N 1
ATOM 2470 C CA . GLU B 1 143 ? -6.152 -2.908 9.906 1 98.81 143 GLU B CA 1
ATOM 2471 C C . GLU B 1 143 ? -6.98 -4.168 10.141 1 98.81 143 GLU B C 1
ATOM 2473 O O . GLU B 1 143 ? -6.555 -5.27 9.797 1 98.81 143 GLU B O 1
ATOM 2478 N N . ALA B 1 144 ? -8.125 -3.992 10.75 1 98.88 144 ALA B N 1
ATOM 2479 C CA . ALA B 1 144 ? -9.016 -5.125 10.984 1 98.88 144 ALA B CA 1
ATOM 2480 C C . ALA B 1 144 ? -9.492 -5.73 9.672 1 98.88 144 ALA B C 1
ATOM 2482 O O . ALA B 1 144 ? -9.57 -6.953 9.531 1 98.88 144 ALA B O 1
ATOM 2483 N N . THR B 1 145 ? -9.875 -4.871 8.734 1 98.88 145 THR B N 1
ATOM 2484 C CA . THR B 1 145 ? -10.312 -5.348 7.422 1 98.88 145 THR B CA 1
ATOM 2485 C C . THR B 1 145 ? -9.195 -6.117 6.727 1 98.88 145 THR B C 1
ATOM 2487 O O . THR B 1 145 ? -9.438 -7.164 6.125 1 98.88 145 THR B O 1
ATOM 2490 N N . LEU B 1 146 ? -7.984 -5.621 6.781 1 98.81 146 LEU B N 1
ATOM 2491 C CA . LEU B 1 146 ? -6.852 -6.305 6.172 1 98.81 146 LEU B CA 1
ATOM 2492 C C . LEU B 1 146 ? -6.688 -7.707 6.742 1 98.81 146 LEU B C 1
ATOM 2494 O O . LEU B 1 146 ? -6.441 -8.656 6 1 98.81 146 LEU B O 1
ATOM 2498 N N . GLU B 1 147 ? -6.781 -7.82 8.062 1 98.75 147 GLU B N 1
ATOM 2499 C CA . GLU B 1 147 ? -6.664 -9.141 8.68 1 98.75 147 GLU B CA 1
ATOM 2500 C C . GLU B 1 147 ? -7.758 -10.078 8.18 1 98.75 147 GLU B C 1
ATOM 2502 O O . GLU B 1 147 ? -7.5 -11.25 7.91 1 98.75 147 GLU B O 1
ATOM 2507 N N . THR B 1 148 ? -8.977 -9.562 8.102 1 98.81 148 THR B N 1
ATOM 2508 C CA . THR B 1 148 ? -10.086 -10.352 7.57 1 98.81 148 THR B CA 1
ATOM 2509 C C . THR B 1 148 ? -9.781 -10.82 6.148 1 98.81 148 THR B C 1
ATOM 2511 O O . THR B 1 148 ? -10 -11.984 5.816 1 98.81 148 THR B O 1
ATOM 2514 N N . LEU B 1 149 ? -9.312 -9.938 5.293 1 98.81 149 LEU B N 1
ATOM 2515 C CA . LEU B 1 149 ? -9.016 -10.266 3.904 1 98.81 149 LEU B CA 1
ATOM 2516 C C . LEU B 1 149 ? -7.891 -11.289 3.816 1 98.81 149 LEU B C 1
ATOM 2518 O O . LEU B 1 149 ? -7.926 -12.188 2.969 1 98.81 149 LEU B O 1
ATOM 2522 N N . LYS B 1 150 ? -6.883 -11.141 4.672 1 98.19 150 LYS B N 1
ATOM 2523 C CA . LYS B 1 150 ? -5.801 -12.117 4.711 1 98.19 150 LYS B CA 1
ATOM 2524 C C . LYS B 1 150 ? -6.324 -13.5 5.086 1 98.19 150 LYS B C 1
ATOM 2526 O O . LYS B 1 150 ? -5.918 -14.508 4.496 1 98.19 150 LYS B O 1
ATOM 2531 N N . ASP B 1 151 ? -7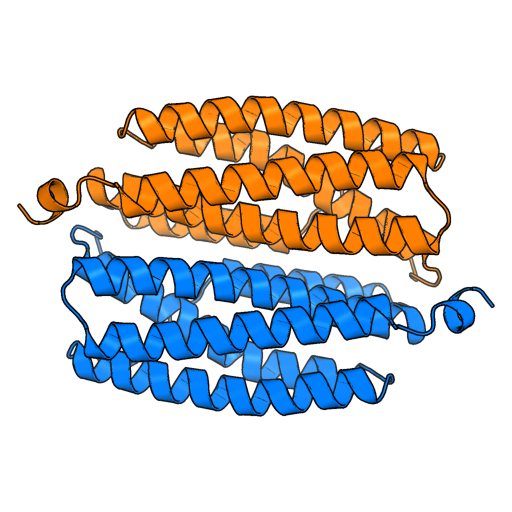.203 -13.578 6.066 1 98.19 151 ASP B N 1
ATOM 2532 C CA . ASP B 1 151 ? -7.797 -14.844 6.484 1 98.19 151 ASP B CA 1
ATOM 2533 C C . ASP B 1 151 ? -8.602 -15.477 5.348 1 98.19 151 ASP B C 1
ATOM 2535 O O . ASP B 1 151 ? -8.492 -16.672 5.098 1 98.19 151 ASP B O 1
ATOM 2539 N N . LEU B 1 152 ? -9.398 -14.695 4.684 1 98.31 152 LEU B N 1
ATOM 2540 C CA . LEU B 1 152 ? -10.195 -15.195 3.574 1 98.31 152 LEU B CA 1
ATOM 2541 C C . LEU B 1 152 ? -9.312 -15.734 2.459 1 98.31 152 LEU B C 1
ATOM 2543 O O . LEU B 1 152 ? -9.633 -16.75 1.841 1 98.31 152 LEU B O 1
ATOM 2547 N N . THR B 1 153 ? -8.234 -15.008 2.176 1 97.88 153 THR B N 1
ATOM 2548 C CA . THR B 1 153 ? -7.312 -15.438 1.13 1 97.88 153 THR B CA 1
ATOM 2549 C C . THR B 1 153 ? -6.637 -16.75 1.511 1 97.88 153 THR B C 1
ATOM 2551 O O . THR B 1 153 ? -6.516 -17.656 0.684 1 97.88 153 THR B O 1
ATOM 2554 N N . SER B 1 154 ? -6.207 -16.859 2.777 1 95.38 154 SER B N 1
ATOM 2555 C CA . SER B 1 154 ? -5.523 -18.062 3.256 1 95.38 154 SER B CA 1
ATOM 2556 C C . SER B 1 154 ? -6.465 -19.266 3.27 1 95.38 154 SER B C 1
ATOM 2558 O O . SER B 1 154 ? -6.039 -20.391 3.023 1 95.38 154 SER B O 1
ATOM 2560 N N . ASP B 1 155 ? -7.699 -18.984 3.5 1 94.5 155 ASP B N 1
ATOM 2561 C CA . ASP B 1 155 ? -8.672 -20.062 3.674 1 94.5 155 ASP B CA 1
ATOM 2562 C C . ASP B 1 155 ? -9.406 -20.359 2.367 1 94.5 155 ASP B C 1
ATOM 2564 O O . ASP B 1 155 ? -10.32 -21.188 2.332 1 94.5 155 ASP B O 1
ATOM 2568 N N . PHE B 1 156 ? -9.07 -19.656 1.372 1 96.25 156 PHE B N 1
ATOM 2569 C CA . PHE B 1 156 ? -9.734 -19.859 0.091 1 96.25 156 PHE B CA 1
ATOM 2570 C C . PHE B 1 156 ? -9.641 -21.312 -0.35 1 96.25 156 PHE B C 1
ATOM 2572 O O . PHE B 1 156 ? -8.641 -21.984 -0.075 1 96.25 156 PHE B O 1
ATOM 2579 N N . ASP B 1 157 ? -10.656 -21.859 -0.983 1 94.19 157 ASP B N 1
ATOM 2580 C CA . ASP B 1 157 ? -10.633 -23.234 -1.491 1 94.19 157 ASP B CA 1
ATOM 2581 C C . ASP B 1 157 ? -9.852 -23.312 -2.801 1 94.19 157 ASP B C 1
ATOM 2583 O O . ASP B 1 157 ? -10.445 -23.375 -3.879 1 94.19 157 ASP B O 1
ATOM 2587 N N . TYR B 1 158 ? -8.562 -23.516 -2.639 1 94.44 158 TYR B N 1
ATOM 2588 C CA . TYR B 1 158 ? -7.676 -23.5 -3.799 1 94.44 158 TYR B CA 1
ATOM 2589 C C . TYR B 1 158 ? -7.785 -24.812 -4.578 1 94.44 158 TYR B C 1
ATOM 2591 O O . TYR B 1 158 ? -7.359 -24.891 -5.73 1 94.44 158 TYR B O 1
ATOM 2599 N N . GLU B 1 159 ? -8.289 -25.781 -3.982 1 89.5 159 GLU B N 1
ATOM 2600 C CA . GLU B 1 159 ? -8.438 -27.062 -4.668 1 89.5 159 GLU B CA 1
ATOM 2601 C C . GLU B 1 159 ? -9.352 -26.938 -5.883 1 89.5 159 GLU B C 1
ATOM 2603 O O . GLU B 1 159 ? -9.156 -27.641 -6.883 1 89.5 159 GLU B O 1
ATOM 2608 N N . GLN B 1 160 ? -10.227 -26.031 -5.805 1 85.94 160 GLN B N 1
ATOM 2609 C CA . GLN B 1 160 ? -11.172 -25.828 -6.898 1 85.94 160 GLN B CA 1
ATOM 2610 C C . GLN B 1 160 ? -10.5 -25.188 -8.102 1 85.94 160 GLN B C 1
ATOM 2612 O O . GLN B 1 160 ? -11.047 -25.203 -9.211 1 85.94 160 GLN B O 1
ATOM 2617 N N . LEU B 1 161 ? -9.398 -24.609 -7.887 1 87.44 161 LEU B N 1
ATOM 2618 C CA . LEU B 1 161 ? -8.695 -23.922 -8.961 1 87.44 161 LEU B CA 1
ATOM 2619 C C . LEU B 1 161 ? -7.688 -24.844 -9.633 1 87.44 161 LEU B C 1
ATOM 2621 O O . LEU B 1 161 ? -7.156 -24.516 -10.703 1 87.44 161 LEU B O 1
ATOM 2625 N N . ARG B 1 162 ? -7.273 -25.891 -9.07 1 74.38 162 ARG B N 1
ATOM 2626 C CA . ARG B 1 162 ? -6.332 -26.859 -9.633 1 74.38 162 ARG B CA 1
ATOM 2627 C C . ARG B 1 162 ? -7.023 -27.781 -10.625 1 74.38 162 ARG B C 1
ATOM 2629 O O . ARG B 1 162 ? -6.375 -28.359 -11.5 1 74.38 162 ARG B O 1
ATOM 2636 N N . GLU B 1 163 ? -8.375 -27.922 -10.766 1 59.41 163 GLU B N 1
ATOM 2637 C CA . GLU B 1 163 ? -9.078 -28.875 -11.625 1 59.41 163 GLU B CA 1
ATOM 2638 C C . GLU B 1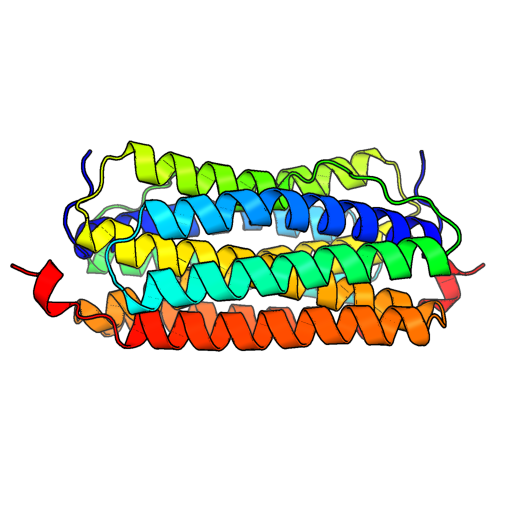 163 ? -9.375 -28.266 -12.992 1 59.41 163 GLU B C 1
ATOM 2640 O O . GLU B 1 163 ? -9.477 -27.047 -13.125 1 59.41 163 GLU B O 1
#

pLDDT: mean 96.66, std 5.01, range [59.41, 98.94]

Secondary structure (DSSP, 8-state):
----SHHHHHHHHHHHHHHHHHHHHHHHHHHHHT---HHHHHHHHHHHHHHHHHHHHHHHHHHHTT--------HHHHHHHHHHHHHHTT---HHHHHHHHHHHHHHHHHHHHHHHHHHHHHHHHTT-HHHHHHHHHHHHHHHHHHHHHHHHHHTS-THHHH-/----SHHHHHHHHHHHHHHHHHHHHHHHHHHHHT---HHHHHHHHHHHHHHHHHHHHHHHHHHHTT--------HHHHHHHHHHHHHHTT---HHHHHHHHHHHHHHHHHHHHHHHHHHHHHHHHTT-HHHHHHHHHHHHHHHHHHHHHHHHHHTS-THHHH-

InterPro domains:
  IPR009078 Ferritin-like superfamily [SSF47240] (1-153)
  IPR010287 Protein of unknown function DUF892, YciF-like [PF05974] (6-153)
  IPR012347 Ferritin-like [G3DSA:1.20.1260.10] (1-158)
  IPR047114 Protein YciF [PTHR30565] (3-153)

Sequence (326 aa):
MTVSSLQQLFEHELEDIYYAEHELLDVLEELAESTENEEAVRAFEEHRDETQGHVDRLEEVFEMIGEPPEEEECEGIQGLIREHEGFIERDPDQGILDVYNLTAAQKTEHYEIAAYGNLAVLADRLGMSEAGDLLHENLEEEEATLETLKDLTSDFDYEQLREMTVSSLQQLFEHELEDIYYAEHELLDVLEELAESTENEEAVRAFEEHRDETQGHVDRLEEVFEMIGEPPEEEECEGIQGLIREHEGFIERDPDQGILDVYNLTAAQKTEHYEIAAYGNLAVLADRLGMSEAGDLLHENLEEEEATLETLKDLTSDFDYEQLRE

Organism: NCBI:txid2743089

Nearest PDB structures (foldseek):
  2gyq-assembly1_B  TM=9.833E-01  e=1.404E-09  Rhodopseudomonas palustris CGA009
  4eru-assembly1_B  TM=9.417E-01  e=6.907E-09  Salmonella enterica subsp. enterica serovar Typhimurium str. 14028S
  2gs4-assembly1_A  TM=9.574E-01  e=1.029E-08  Escherichia coli
  7tmv-assembly1_B  TM=9.527E-01  e=1.136E-08  Klebsiella pneumoniae subsp. pneumoniae HS11286
  6z0c-assembly4_D  TM=4.071E-01  e=1.898E-01  Escherichia coli

Solvent-accessible surface area (backbone atoms only — not comparable to full-atom values): 16497 Å² total; per-residue (Å²): 115,66,36,74,39,67,66,49,48,48,51,51,54,50,17,28,51,50,30,42,43,58,53,42,46,55,47,26,52,51,49,29,71,70,32,77,53,63,70,59,24,50,51,28,51,52,46,30,56,50,40,51,52,44,50,54,48,50,46,52,37,27,54,75,72,73,41,78,79,53,71,33,91,42,37,35,58,51,13,41,51,48,35,52,53,55,52,56,71,31,53,44,38,66,69,54,40,32,54,46,49,44,52,54,49,38,35,52,32,31,44,47,38,36,54,29,51,52,48,29,53,48,24,55,76,71,68,33,62,70,48,22,52,51,37,44,52,48,29,52,51,37,50,50,50,37,53,52,40,52,50,52,60,72,65,47,74,60,72,71,50,75,109,116,66,35,74,39,66,68,50,49,46,50,50,54,50,16,30,52,50,31,42,44,58,54,42,45,55,47,28,49,49,49,29,72,69,31,79,52,63,70,59,24,50,52,29,51,54,47,32,56,51,39,52,50,43,50,54,49,49,45,52,37,26,52,75,72,73,39,77,79,53,71,32,91,42,37,36,59,51,12,43,52,47,35,52,51,54,52,56,72,31,54,43,37,69,69,55,39,33,54,47,48,43,52,53,51,39,36,51,32,30,45,47,38,37,52,30,51,51,47,28,54,49,24,56,76,69,68,33,62,70,48,23,50,50,36,44,51,46,30,51,52,37,52,52,48,38,52,51,42,51,50,51,60,71,64,46,74,61,73,71,50,75,109

=== Feature glossary ===
Feature key, reading from the visual/contextual features back to the raw sequence:

Rendered structure images. Structure images are PyMOL renders from six orthogonal camera directions. Cartoon representation draws helices as coils and strands as arrows; sticks shows the backbone as bonds; surface shows the solvent-excluded envelope. Rainbow coloring maps sequence pos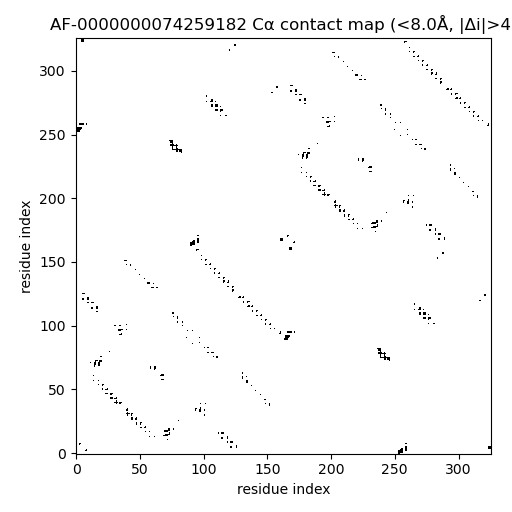ition to hue (blue→red, N→C); chain coloring assigns a distinct color per polypeptide.

Contact-map, Ramachandran, and PAE plots. Three diagnostic plots accompany the record. The Cα contact map visualizes the tertiary structure as a 2D adjacency matrix (8 Å cutoff, sequence-local contacts suppressed). The Ramachandran plot shows the distribution of backbone (φ, ψ) torsions, with points in the α and β basins reflecting secondary structure content. The PAE plot shows AlphaFold's inter-residue confidence as a color matrix.

InterPro / GO / CATH / organism. The annotation block draws on four external resources. InterPro: which protein families and domains the sequence belongs to. GO: standardized terms for what the protein does, what process it participates in, and where in the cell it acts. CATH: which structural fold it has in the CATH hierarchy. Organism: the species of origin.

Nearest PDB structures. Structural nearest neighbors (via Foldseek easy-search vs the PDB). Reported per hit: target PDB id, E-value, and alignment TM-score. A TM-score above ~0.5 is the conventional threshold for 'same fold'.

Predicted aligned error. Predicted aligned error is AlphaFold's pairwise confidence. Unlike pLDDT (per-residue), PAE is per-residue-pair and captures whether two parts of the structure are correctly placed relative to each other. Units are ångströms of expected positional error.

Solvent-accessible surface area. SASA measures how much of the protein is reachable by solvent. It is computed by rolling a water-sized probe over the atomic surface and summing the exposed area (Å²). Per-residue SASA distinguishes core (buried, low SASA) from surface (exposed, high SASA) residues; total SASA is a whole-molecule size measure.

B-factor. Crystallographic B-factors measure how much each atom's electron density is smeared out, in Å². They rise in mobile loops and surface residues and fall in the buried interior. In AlphaFold models this column is repurposed to hold pLDDT instead.

pLDDT. For AlphaFold models, the B-factor field carries pLDDT — the model's own estimate of local accuracy on a 0–100 scale. Regions with pLDDT<50 should be treated as essentially unmodeled; they often correspond to intrinsically disordered segments.

Backbone torsions (φ/ψ). φ (phi) and ψ (psi) are the two rotatable backbone dihedrals per residue: φ is the C(i-1)–N–Cα–C torsion, ψ is the N–Cα–C–N(i+1) torsion, both in degrees on (−180°, 180°]. α-helical residues cluster near (−60°, −45°); β-strand residues near (−120°, +130°). A Ramachandran plot is simply a scatter of (φ, ψ) for every residue.

Radius of gyration, Cα contacts, bounding box. Radius of gyration (Rg) is the root-mean-square distance of Cα atoms from their centroid — a single number for overall size and compactness. A globular domain of N residues has Rg ≈ 2.2·N^0.38 Å; an extended or disordered chain has a much larger Rg. The Cα contact count is the number of residue pairs whose Cα atoms are within 8 Å and are more than four positions apart in sequence — a standard proxy for tertiary packing density. The bounding box is the smallest axis-aligned box enclosing all Cα atoms.

Secondary structure (3-state, P-SEA). Three-state secondary structure (P-SEA) collapses the eight DSSP classes into helix (a), strand (b), and coil (c). P-SEA assigns these from Cα geometry alone — distances and angles — without requiring backbone oxygens, so it works on any Cα trace.

Secondary structure (8-state, DSSP). Secondary structure is the local, repeating backbone conformation. DSSP classifies it into eight states by reading the hydrogen-bond network: three helix types (H, G, I), two β types (E, B), two non-regular types (T, S), and unstructured coil (-).

Foldseek 3Di. The Foldseek 3Di string encodes local tertiary geometry as a 20-letter alphabet — one character per residue — derived from the relative positions of nearby Cα atoms. Unlike the amino-acid sequence, 3Di is a direct function of the 3D structure, so two proteins with the same fold have similar 3Di strings even at low sequence identity.

mmCIF coordinates. Structure coordinates are given as an mmCIF _atom_site loop: one row per atom with element, residue name, chain id, sequence number, and x/y/z position in Å. Only the four main-chain atoms per residue are included here; side chains are omitted to keep the record compact.

Sequence. This is the polypeptide sequence — one letter per residue, N-terminus first. Length ranges from a few dozen residues for small domains to over a thousand for large multi-domain proteins.